Protein AF-A0AA38SAI4-F1 (afdb_monomer_lite)

Structure (mmCIF, N/CA/C/O backbone):
data_AF-A0AA38SAI4-F1
#
_entry.id   AF-A0AA38SAI4-F1
#
loop_
_atom_site.group_PDB
_atom_site.id
_atom_site.type_symbol
_atom_site.label_atom_id
_atom_site.label_alt_id
_atom_site.label_comp_id
_atom_site.label_asym_id
_atom_site.label_entity_id
_atom_site.label_seq_id
_atom_site.pdbx_PDB_ins_code
_atom_site.Cartn_x
_atom_site.Cartn_y
_atom_site.Cartn_z
_atom_site.occupancy
_atom_site.B_iso_or_equiv
_atom_site.auth_seq_id
_atom_site.auth_comp_id
_atom_site.auth_asym_id
_atom_site.auth_atom_id
_atom_site.pdbx_PDB_model_num
ATOM 1 N N . MET A 1 1 ? 12.534 24.345 -25.840 1.00 40.00 1 MET A N 1
ATOM 2 C CA . MET A 1 1 ? 12.404 23.080 -25.086 1.00 40.00 1 MET A CA 1
ATOM 3 C C . MET A 1 1 ? 11.170 23.212 -24.211 1.00 40.00 1 MET A C 1
ATOM 5 O O . MET A 1 1 ? 11.096 24.173 -23.459 1.00 40.00 1 MET A O 1
ATOM 9 N N . ALA A 1 2 ? 10.160 22.366 -24.412 1.00 37.41 2 ALA A N 1
ATOM 10 C CA . ALA A 1 2 ? 8.901 22.441 -23.677 1.00 37.41 2 ALA A CA 1
ATOM 11 C C . ALA A 1 2 ? 9.053 21.741 -22.320 1.00 37.41 2 ALA A C 1
ATOM 13 O O . ALA A 1 2 ? 9.334 20.545 -22.273 1.00 37.41 2 ALA A O 1
ATOM 14 N N . SER A 1 3 ? 8.876 22.486 -21.231 1.00 42.47 3 SER A N 1
ATOM 15 C CA . SER A 1 3 ? 8.808 21.939 -19.877 1.00 42.47 3 SER A CA 1
ATOM 16 C C . SER A 1 3 ? 7.411 21.368 -19.643 1.00 42.47 3 SER A C 1
ATOM 18 O O . SER A 1 3 ? 6.431 22.107 -19.571 1.00 42.47 3 SER A O 1
ATOM 20 N N . THR A 1 4 ? 7.303 20.048 -19.539 1.00 41.62 4 THR A N 1
ATOM 21 C CA . THR A 1 4 ? 6.064 19.367 -19.156 1.00 41.62 4 THR A CA 1
ATOM 22 C C . THR A 1 4 ? 5.826 19.525 -17.655 1.00 41.62 4 THR A C 1
ATOM 24 O O . THR A 1 4 ? 6.469 18.862 -16.843 1.00 41.62 4 THR A O 1
ATOM 27 N N . VAL A 1 5 ? 4.884 20.392 -17.284 1.00 51.69 5 VAL A N 1
ATOM 28 C CA . VAL A 1 5 ? 4.324 20.477 -15.930 1.00 51.69 5 VAL A CA 1
ATOM 29 C C . VAL A 1 5 ? 3.287 19.366 -15.777 1.00 51.69 5 VAL A C 1
ATOM 31 O O . VAL A 1 5 ? 2.192 19.456 -16.322 1.00 51.69 5 VAL A O 1
ATOM 34 N N . THR A 1 6 ? 3.629 18.314 -15.035 1.00 49.81 6 THR A N 1
ATOM 35 C CA . THR A 1 6 ? 2.668 17.272 -14.636 1.00 49.81 6 THR A CA 1
ATOM 36 C C . THR A 1 6 ? 2.922 16.875 -13.183 1.00 49.81 6 THR A C 1
ATOM 38 O O . THR A 1 6 ? 3.440 15.799 -12.920 1.00 49.81 6 THR A O 1
ATOM 41 N N . SER A 1 7 ? 2.640 17.749 -12.211 1.00 48.94 7 SER A N 1
ATOM 42 C CA . SER A 1 7 ? 2.731 17.349 -10.796 1.00 48.94 7 SER A CA 1
ATOM 43 C C . SER A 1 7 ? 1.936 18.262 -9.861 1.00 48.94 7 SER A C 1
ATOM 45 O O . SER A 1 7 ? 2.492 19.095 -9.157 1.00 48.94 7 SER A O 1
ATOM 47 N N . THR A 1 8 ? 0.610 18.119 -9.867 1.00 50.50 8 THR A N 1
ATOM 48 C CA . THR A 1 8 ? -0.273 18.716 -8.841 1.00 50.50 8 THR A CA 1
ATOM 49 C C . THR A 1 8 ? -1.466 17.822 -8.476 1.00 50.50 8 THR A C 1
ATOM 51 O O . THR A 1 8 ? -1.971 17.906 -7.362 1.00 50.50 8 THR A O 1
ATOM 54 N N . ASN A 1 9 ? -1.875 16.889 -9.346 1.00 53.91 9 ASN A N 1
ATOM 55 C CA . ASN A 1 9 ? -3.093 16.092 -9.130 1.00 53.91 9 ASN A CA 1
ATOM 56 C C . ASN A 1 9 ? -2.906 14.825 -8.266 1.00 53.91 9 ASN A C 1
ATOM 58 O O . ASN A 1 9 ? -3.867 14.384 -7.646 1.00 53.91 9 ASN A O 1
ATOM 62 N N . ASN A 1 10 ? -1.701 14.243 -8.168 1.00 55.59 10 ASN A N 1
ATOM 63 C CA . ASN A 1 10 ? -1.485 13.045 -7.328 1.00 55.59 10 ASN A CA 1
ATOM 64 C C . ASN A 1 10 ? -1.468 13.367 -5.822 1.00 55.59 10 ASN A C 1
ATOM 66 O O . ASN A 1 10 ? -1.997 12.598 -5.021 1.00 55.59 10 ASN A O 1
ATOM 70 N N . LEU A 1 11 ? -0.941 14.536 -5.436 1.00 63.03 11 LEU A N 1
ATOM 71 C CA . LEU A 1 11 ? -0.949 15.001 -4.040 1.00 63.03 11 LEU A CA 1
ATOM 72 C C . LEU A 1 11 ? -2.380 15.183 -3.509 1.00 63.03 11 LEU A C 1
ATOM 74 O O . LEU A 1 11 ? -2.662 14.874 -2.353 1.00 63.03 11 LEU A O 1
ATOM 78 N N . SER A 1 12 ? -3.304 15.610 -4.378 1.00 75.69 12 SER A N 1
ATOM 79 C CA . SER A 1 12 ? -4.715 15.791 -4.028 1.00 75.69 12 SER A CA 1
ATOM 80 C C . SER A 1 12 ? -5.358 14.503 -3.504 1.00 75.69 12 SER A C 1
ATOM 82 O O . SER A 1 12 ? -6.100 14.561 -2.524 1.00 75.69 12 SER A O 1
ATOM 84 N N . LEU A 1 13 ? -5.052 13.346 -4.101 1.00 86.81 13 LEU A N 1
ATOM 85 C CA . LEU A 1 13 ? -5.687 12.077 -3.737 1.00 86.81 13 LEU A CA 1
ATOM 86 C C . LEU A 1 13 ? -5.004 11.387 -2.554 1.00 86.81 13 LEU A C 1
ATOM 88 O O . LEU A 1 13 ? -5.704 10.877 -1.679 1.00 86.81 13 LEU A O 1
ATOM 92 N N . ARG A 1 14 ? -3.666 11.435 -2.467 1.00 91.94 14 ARG A N 1
ATOM 93 C CA . ARG A 1 14 ? -2.922 10.889 -1.315 1.00 91.94 14 ARG A CA 1
ATOM 94 C C . ARG A 1 14 ? -3.333 11.546 0.010 1.00 91.94 14 ARG A C 1
ATOM 96 O O . ARG A 1 14 ? -3.413 10.852 1.019 1.00 91.94 14 ARG A O 1
ATOM 103 N N . SER A 1 15 ? -3.723 12.826 -0.012 1.00 91.62 15 SER A N 1
ATOM 104 C CA . SER A 1 15 ? -4.207 13.557 1.174 1.00 91.62 15 SER A CA 1
ATOM 105 C C . SER A 1 15 ? -5.408 12.906 1.882 1.00 91.62 15 SER A C 1
ATOM 107 O O . SER A 1 15 ? -5.624 13.134 3.071 1.00 91.62 15 SER A O 1
ATOM 109 N N . ILE A 1 16 ? -6.195 12.071 1.189 1.00 92.69 16 ILE A N 1
ATOM 110 C CA . ILE A 1 16 ? -7.319 11.341 1.797 1.00 92.69 16 ILE A CA 1
ATOM 111 C C . ILE A 1 16 ? -6.817 10.393 2.896 1.00 92.69 16 ILE A C 1
ATOM 113 O O . ILE A 1 16 ? -7.481 10.245 3.918 1.00 92.69 16 ILE A O 1
ATOM 117 N N . LEU A 1 17 ? -5.637 9.796 2.708 1.00 92.81 17 LEU A N 1
ATOM 118 C CA . LEU A 1 17 ? -5.025 8.880 3.671 1.00 92.81 17 LEU A CA 1
ATOM 119 C C . LEU A 1 17 ? -4.341 9.601 4.842 1.00 92.81 17 LEU A C 1
ATOM 121 O O . LEU A 1 17 ? -4.116 9.001 5.887 1.00 92.81 17 LEU A O 1
ATOM 125 N N . GLU A 1 18 ? -4.008 10.882 4.686 1.00 87.44 18 GLU A N 1
ATOM 126 C CA . GLU A 1 18 ? -3.414 11.691 5.758 1.00 87.44 18 GLU A CA 1
ATOM 127 C C . GLU A 1 18 ? -4.460 12.169 6.768 1.00 87.44 18 GLU A C 1
ATOM 129 O O . GLU A 1 18 ? -4.146 12.342 7.944 1.00 87.44 18 GLU A O 1
ATOM 134 N N . LYS A 1 19 ? -5.705 12.369 6.313 1.00 88.44 19 LYS A N 1
ATOM 135 C CA . LYS A 1 19 ? -6.815 12.840 7.155 1.00 88.44 19 LYS A CA 1
ATOM 136 C C . LYS A 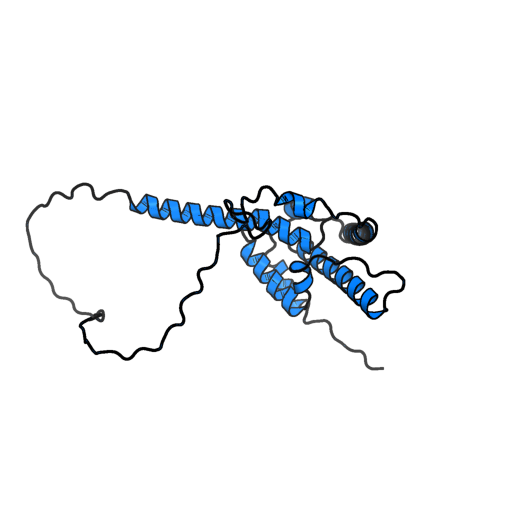1 19 ? -7.210 11.842 8.234 1.00 88.44 19 LYS A C 1
ATOM 138 O O . LYS A 1 19 ? -7.615 12.264 9.311 1.00 88.44 19 LYS A O 1
ATOM 143 N N . ASP A 1 20 ? -7.121 10.551 7.933 1.00 87.06 20 ASP A N 1
ATOM 144 C CA . ASP A 1 20 ? -7.467 9.487 8.868 1.00 87.06 20 ASP A CA 1
ATOM 145 C C . ASP A 1 20 ? -6.459 8.340 8.754 1.00 87.06 20 ASP A C 1
ATOM 147 O O . ASP A 1 20 ? -6.562 7.465 7.889 1.00 87.06 20 ASP A O 1
ATOM 151 N N . LYS A 1 21 ? -5.430 8.395 9.607 1.00 93.12 21 LYS A N 1
ATOM 152 C CA . LYS A 1 21 ? -4.373 7.382 9.642 1.00 93.12 21 LYS A CA 1
ATOM 153 C C . LYS A 1 21 ? -4.913 6.062 10.179 1.00 93.12 21 LYS A C 1
ATOM 155 O O . LYS A 1 21 ? -5.756 6.037 11.075 1.00 93.12 21 LYS A O 1
ATOM 160 N N . LEU A 1 22 ? -4.371 4.953 9.689 1.00 94.75 22 LEU 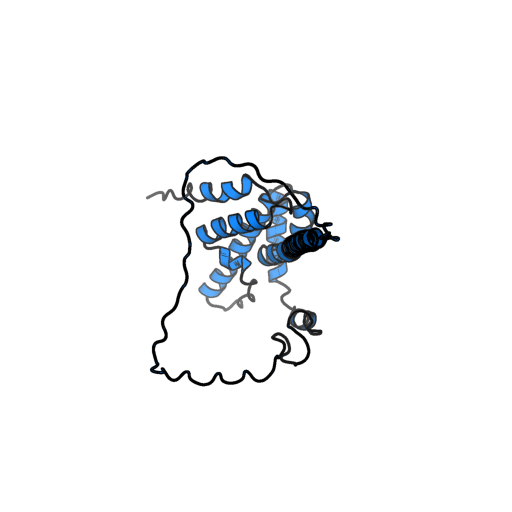A N 1
ATOM 161 C CA . LEU A 1 22 ? -4.696 3.627 10.197 1.00 94.75 22 LEU A CA 1
ATOM 162 C C . LEU A 1 22 ? -4.297 3.502 11.675 1.00 94.75 22 LEU A C 1
ATOM 164 O O . LEU A 1 22 ? -3.115 3.546 12.005 1.00 94.75 22 LEU A O 1
ATOM 168 N N . THR A 1 23 ? -5.285 3.303 12.543 1.00 90.38 23 THR A N 1
ATOM 169 C CA . THR A 1 23 ? -5.109 3.017 13.982 1.00 90.38 23 THR A CA 1
ATOM 170 C C . THR A 1 23 ? -5.528 1.592 14.346 1.00 90.38 23 THR A C 1
ATOM 172 O O . THR A 1 23 ? -5.222 1.107 15.431 1.00 90.38 23 THR A O 1
ATOM 175 N N . GLY A 1 24 ? -6.218 0.916 13.425 1.00 85.94 24 GLY A N 1
ATOM 176 C CA . GLY A 1 24 ? -6.684 -0.462 13.545 1.00 85.94 24 GLY A CA 1
ATOM 177 C C . GLY A 1 24 ? -8.200 -0.577 13.424 1.00 85.94 24 GLY A C 1
ATOM 178 O O . GLY A 1 24 ? -8.696 -1.283 12.548 1.00 85.94 24 GLY A O 1
ATOM 179 N N . SER A 1 25 ? -8.955 0.179 14.226 1.00 85.69 25 SER A N 1
ATOM 180 C CA . SER A 1 25 ? -10.430 0.156 14.202 1.00 85.69 25 SER A CA 1
ATOM 181 C C . SER A 1 25 ? -11.019 0.693 12.891 1.00 85.69 25 SER A C 1
ATOM 183 O O . SER A 1 25 ? -12.066 0.228 12.443 1.00 85.69 25 SER A O 1
ATOM 185 N N . ASN A 1 26 ? -10.315 1.617 12.233 1.00 92.06 26 ASN A N 1
ATOM 186 C CA . ASN A 1 26 ? -10.688 2.210 10.947 1.00 92.06 26 ASN A CA 1
ATOM 187 C C . ASN A 1 26 ? -10.126 1.456 9.725 1.00 92.06 26 ASN A C 1
ATOM 189 O O . ASN A 1 26 ? -10.155 1.980 8.612 1.00 92.06 26 ASN A O 1
ATOM 193 N N . PHE A 1 27 ? -9.630 0.221 9.894 1.00 92.75 27 PHE A N 1
ATOM 194 C CA . PHE A 1 27 ? -8.937 -0.512 8.828 1.00 92.75 27 PHE A CA 1
ATOM 195 C C . PHE A 1 27 ? -9.727 -0.617 7.517 1.00 92.75 27 PHE A C 1
ATOM 197 O O . PHE A 1 27 ? -9.152 -0.446 6.448 1.00 92.75 27 PHE A O 1
ATOM 204 N N . LEU A 1 28 ? -11.036 -0.880 7.568 1.00 91.56 28 LEU A N 1
ATOM 205 C CA . LEU A 1 28 ? -11.843 -1.057 6.353 1.00 91.56 28 LEU A CA 1
ATOM 206 C C . LEU A 1 28 ? -11.999 0.240 5.550 1.00 91.56 28 LEU A C 1
ATOM 208 O O . LEU A 1 28 ? -12.011 0.203 4.318 1.00 91.56 28 LEU A O 1
ATOM 212 N N . ASP A 1 29 ? -12.111 1.372 6.240 1.00 92.44 29 ASP A N 1
ATOM 213 C CA . ASP A 1 29 ? -12.219 2.682 5.604 1.00 92.44 29 ASP A CA 1
ATOM 214 C C . ASP A 1 29 ? -10.863 3.120 5.050 1.00 92.44 29 ASP A C 1
ATOM 216 O O . ASP A 1 29 ? -10.768 3.543 3.895 1.00 92.44 29 ASP A O 1
ATOM 220 N N . TRP A 1 30 ? -9.794 2.910 5.820 1.00 95.75 30 TRP A N 1
ATOM 221 C CA . TRP A 1 30 ? -8.428 3.142 5.364 1.00 95.75 30 TRP A CA 1
ATOM 222 C C . TRP A 1 30 ? -8.071 2.274 4.145 1.00 95.75 30 TRP A C 1
ATOM 224 O O . TRP A 1 30 ? -7.590 2.795 3.140 1.00 95.75 30 TRP A O 1
ATOM 234 N N . GLU A 1 31 ? -8.387 0.973 4.167 1.00 95.06 31 GLU A N 1
ATOM 235 C CA . GLU A 1 31 ? -8.155 0.049 3.046 1.00 95.06 31 GLU A CA 1
ATOM 236 C C . GLU A 1 31 ? -8.929 0.492 1.796 1.00 95.06 31 GLU A C 1
ATOM 238 O O . GLU A 1 31 ? -8.416 0.429 0.674 1.00 95.06 31 GLU A O 1
ATOM 243 N N . ARG A 1 32 ? -10.158 0.994 1.969 1.00 94.88 32 ARG A N 1
ATOM 244 C CA . ARG A 1 32 ? -10.952 1.551 0.871 1.00 94.88 32 ARG A CA 1
ATOM 245 C C . ARG A 1 32 ? -10.324 2.811 0.284 1.00 94.88 32 ARG A C 1
ATOM 247 O O . ARG A 1 32 ? -10.266 2.936 -0.940 1.00 94.88 32 ARG A O 1
ATOM 254 N N . ASN A 1 33 ? -9.851 3.724 1.123 1.00 95.88 33 ASN A N 1
ATOM 255 C CA . ASN A 1 33 ? -9.166 4.933 0.671 1.00 95.88 33 ASN A CA 1
ATOM 256 C C . ASN A 1 33 ? -7.865 4.584 -0.060 1.00 95.88 33 ASN A C 1
ATOM 258 O O . ASN A 1 33 ? -7.603 5.122 -1.138 1.00 95.88 33 ASN A O 1
ATOM 262 N N . LEU A 1 34 ? -7.108 3.610 0.455 1.00 96.19 34 LEU A N 1
ATOM 263 C CA . LEU A 1 34 ? -5.885 3.116 -0.170 1.00 96.19 34 LEU A CA 1
ATOM 264 C C . LEU A 1 34 ? -6.184 2.539 -1.556 1.00 96.19 34 LEU A C 1
ATOM 266 O O . LEU A 1 34 ? -5.532 2.902 -2.532 1.00 96.19 34 LEU A O 1
ATOM 270 N N . MET A 1 35 ? -7.229 1.715 -1.680 1.00 95.69 35 MET A N 1
ATOM 271 C CA . MET A 1 35 ? -7.698 1.203 -2.971 1.00 95.69 35 MET A CA 1
ATOM 272 C C . MET A 1 35 ? -7.976 2.316 -3.985 1.00 95.69 35 MET A C 1
ATOM 274 O O . MET A 1 35 ? -7.611 2.183 -5.152 1.00 95.69 35 MET A O 1
ATOM 278 N N . ILE A 1 36 ? -8.630 3.400 -3.566 1.00 94.94 36 ILE A N 1
ATOM 279 C CA . ILE A 1 36 ? -8.970 4.519 -4.453 1.00 94.94 36 ILE A CA 1
ATOM 280 C C . ILE A 1 36 ? -7.694 5.208 -4.957 1.00 94.94 36 ILE A C 1
ATOM 282 O O . ILE A 1 36 ? -7.543 5.396 -6.167 1.00 94.94 36 ILE A O 1
ATOM 286 N N . VAL A 1 37 ? -6.761 5.519 -4.052 1.00 95.56 37 VAL A N 1
ATOM 287 C CA . VAL A 1 37 ? -5.472 6.147 -4.386 1.00 95.56 37 VAL A CA 1
ATOM 288 C C . VAL A 1 37 ? -4.663 5.260 -5.337 1.00 95.56 37 VAL A C 1
ATOM 290 O O . VAL A 1 37 ? -4.256 5.701 -6.411 1.00 95.56 37 VAL A O 1
ATOM 293 N N . LEU A 1 38 ? -4.506 3.976 -5.016 1.00 96.12 38 LEU A N 1
ATOM 294 C CA . LEU A 1 38 ? -3.691 3.058 -5.816 1.00 96.12 38 LEU A CA 1
ATOM 295 C C . LEU A 1 38 ? -4.308 2.724 -7.177 1.00 96.12 38 LEU A C 1
ATOM 297 O O . LEU A 1 38 ? -3.580 2.471 -8.141 1.00 96.12 38 LEU A O 1
ATOM 301 N N . ARG A 1 39 ? -5.641 2.731 -7.294 1.00 94.69 39 ARG A N 1
ATOM 302 C CA . ARG A 1 39 ? -6.319 2.589 -8.592 1.00 94.69 39 ARG A CA 1
ATOM 303 C C . ARG A 1 39 ? -6.102 3.814 -9.470 1.00 94.69 39 ARG A C 1
ATOM 305 O O . ARG A 1 39 ? -5.847 3.644 -10.660 1.00 94.69 39 ARG A O 1
ATOM 312 N N . HIS A 1 40 ? -6.153 5.015 -8.895 1.00 94.81 40 HIS A N 1
ATOM 313 C CA . HIS A 1 40 ? -5.828 6.243 -9.617 1.00 94.81 40 HIS A CA 1
ATOM 314 C C . HIS A 1 40 ? -4.381 6.215 -10.141 1.00 94.81 40 HIS A C 1
ATOM 316 O O . HIS A 1 40 ? -4.131 6.528 -11.304 1.00 94.81 40 HIS A O 1
ATOM 322 N N . GLU A 1 41 ? -3.438 5.760 -9.316 1.00 94.62 41 GLU A N 1
ATOM 323 C CA . GLU A 1 41 ? -2.011 5.695 -9.658 1.00 94.62 41 GLU A CA 1
ATOM 324 C C . GLU A 1 41 ? -1.619 4.479 -10.514 1.00 94.62 41 GLU A C 1
ATOM 326 O O . GLU A 1 41 ? -0.477 4.378 -10.956 1.00 94.62 41 GLU A O 1
ATOM 331 N N . ARG A 1 42 ? -2.561 3.566 -10.794 1.00 95.50 42 ARG A N 1
ATOM 332 C CA . ARG A 1 42 ? -2.328 2.290 -11.500 1.00 95.50 42 ARG A CA 1
ATOM 333 C C . ARG A 1 42 ? -1.310 1.377 -10.803 1.00 95.50 42 ARG A C 1
ATOM 335 O O . ARG A 1 42 ? -0.637 0.594 -11.467 1.00 95.50 42 ARG A O 1
ATOM 342 N N . LYS A 1 43 ? -1.240 1.448 -9.472 1.00 96.12 43 LYS A N 1
ATOM 343 C CA . LYS A 1 43 ? -0.346 0.642 -8.622 1.00 96.12 43 LYS A CA 1
ATOM 344 C C . LYS A 1 43 ? -1.069 -0.425 -7.810 1.00 96.12 43 LYS A C 1
ATOM 346 O O . LYS A 1 43 ? -0.429 -1.196 -7.118 1.00 96.12 43 LYS A O 1
ATOM 351 N N . TRP A 1 44 ? -2.397 -0.514 -7.911 1.00 95.56 44 TRP A N 1
ATOM 352 C CA . TRP A 1 44 ? -3.191 -1.496 -7.159 1.00 95.56 44 TRP A CA 1
ATOM 353 C C . TRP A 1 44 ? -2.711 -2.950 -7.327 1.00 95.56 44 TRP A C 1
ATOM 355 O O . TRP A 1 44 ? -2.780 -3.727 -6.379 1.00 95.56 44 TRP A O 1
ATOM 365 N N . TYR A 1 45 ? -2.171 -3.289 -8.500 1.00 95.12 45 TYR A N 1
ATOM 366 C CA . TYR A 1 45 ? -1.677 -4.630 -8.818 1.00 95.12 45 TYR A CA 1
ATOM 367 C C . TYR A 1 45 ? -0.622 -5.149 -7.824 1.00 95.12 45 TYR A C 1
ATOM 369 O O . TYR A 1 45 ? -0.615 -6.340 -7.529 1.00 95.12 45 TYR A O 1
ATOM 377 N N . VAL A 1 46 ? 0.194 -4.266 -7.230 1.00 95.62 46 VAL A N 1
ATOM 378 C CA . VAL A 1 46 ? 1.252 -4.658 -6.278 1.00 95.62 46 VAL A CA 1
ATOM 379 C C . VAL A 1 46 ? 0.708 -5.196 -4.951 1.00 95.62 46 VAL A C 1
ATOM 381 O O . VAL A 1 46 ? 1.448 -5.770 -4.160 1.00 95.62 46 VAL A O 1
ATOM 384 N N . LEU A 1 47 ? -0.585 -4.987 -4.674 1.00 95.56 47 LEU A N 1
ATOM 385 C CA . LEU A 1 47 ? -1.270 -5.534 -3.500 1.00 95.56 47 LEU A CA 1
ATOM 386 C C . LEU A 1 47 ? -2.063 -6.811 -3.811 1.00 95.56 47 LEU A C 1
ATOM 388 O O . LEU A 1 47 ? -2.524 -7.484 -2.886 1.00 95.56 47 LEU A O 1
ATOM 392 N N . GLU A 1 48 ? -2.266 -7.128 -5.092 1.00 90.94 48 GLU A N 1
ATOM 393 C CA . GLU A 1 48 ? -2.985 -8.326 -5.540 1.00 90.94 48 GLU A CA 1
ATOM 394 C C . GLU A 1 48 ? -2.029 -9.475 -5.850 1.00 90.94 48 GLU A C 1
ATOM 396 O O . GLU A 1 48 ? -2.323 -10.622 -5.509 1.00 90.94 48 GLU A O 1
ATOM 401 N N . GLU A 1 49 ? -0.883 -9.167 -6.454 1.00 88.19 49 GLU A N 1
ATOM 402 C CA . GLU A 1 49 ? 0.082 -10.157 -6.915 1.00 88.19 49 GLU A CA 1
ATOM 403 C C . GLU A 1 49 ? 1.416 -10.001 -6.176 1.00 88.19 49 GLU A C 1
ATOM 405 O O . GLU A 1 49 ? 1.918 -8.882 -6.047 1.00 88.19 49 GLU A O 1
ATOM 410 N N . PRO A 1 50 ? 2.017 -11.104 -5.690 1.00 89.19 50 PRO A N 1
ATOM 411 C CA . PRO A 1 50 ? 3.363 -11.047 -5.144 1.00 89.19 50 PRO A CA 1
ATOM 412 C C . PRO A 1 50 ? 4.366 -10.690 -6.246 1.00 89.19 50 PRO A C 1
ATOM 414 O O . PRO A 1 50 ? 4.137 -10.950 -7.432 1.00 89.19 50 PRO A O 1
ATOM 417 N N . LEU A 1 51 ? 5.517 -10.151 -5.846 1.00 85.62 51 LEU A N 1
ATOM 418 C CA . LEU A 1 51 ? 6.635 -9.963 -6.763 1.00 85.62 51 LEU A CA 1
ATOM 419 C C . LEU A 1 51 ? 7.031 -11.319 -7.373 1.00 85.62 51 LEU A C 1
ATOM 421 O O . LEU A 1 51 ? 7.310 -12.274 -6.649 1.00 85.62 51 LEU A O 1
ATOM 425 N N . GLY A 1 52 ? 7.029 -11.397 -8.704 1.00 84.31 52 GLY A N 1
ATOM 426 C CA . GLY A 1 52 ? 7.476 -12.585 -9.430 1.00 84.31 52 GLY A CA 1
ATOM 427 C C . GLY A 1 52 ? 8.994 -12.770 -9.382 1.00 84.31 52 GLY A C 1
ATOM 428 O O . GLY A 1 52 ? 9.727 -11.870 -8.975 1.00 84.31 52 GLY A O 1
ATOM 429 N N . GLU A 1 53 ? 9.459 -13.926 -9.853 1.00 84.88 53 GLU A N 1
ATOM 430 C CA . GLU A 1 53 ? 10.887 -14.254 -9.906 1.00 84.88 53 GLU A CA 1
ATOM 431 C C . GLU A 1 53 ? 11.681 -13.232 -10.732 1.00 84.88 53 GLU A C 1
ATOM 433 O O . GLU A 1 53 ? 11.192 -12.682 -11.731 1.00 84.88 53 GLU A O 1
ATOM 438 N N . ALA A 1 54 ? 12.920 -12.986 -10.308 1.00 84.12 54 ALA A N 1
ATOM 439 C CA . ALA A 1 54 ? 13.819 -12.086 -11.004 1.00 84.12 54 ALA A CA 1
ATOM 440 C C . ALA A 1 54 ? 14.079 -12.593 -12.435 1.00 84.12 54 ALA A C 1
ATOM 442 O O . ALA A 1 54 ? 14.412 -13.765 -12.637 1.00 84.12 54 ALA A O 1
ATOM 443 N N . PRO A 1 55 ? 13.952 -11.736 -13.459 1.00 87.38 55 PRO A N 1
ATOM 444 C CA . PRO A 1 55 ? 14.311 -12.128 -14.810 1.00 87.38 55 PRO A CA 1
ATOM 445 C C . PRO A 1 55 ? 15.821 -12.414 -14.884 1.00 87.38 55 PRO A C 1
ATOM 447 O O . PRO A 1 55 ? 16.610 -11.674 -14.289 1.00 87.38 55 PRO A O 1
ATOM 450 N N . PRO A 1 56 ? 16.256 -13.436 -15.644 1.00 87.19 56 PRO A N 1
ATOM 451 C CA . PRO A 1 56 ? 17.674 -13.750 -15.774 1.00 87.19 56 PRO A CA 1
ATOM 452 C C . PRO A 1 56 ? 18.442 -12.590 -16.426 1.00 87.19 56 PRO A C 1
ATOM 454 O O . PRO A 1 56 ? 17.873 -11.773 -17.152 1.00 87.19 56 PRO A O 1
ATOM 457 N N . ALA A 1 57 ? 19.758 -12.518 -16.211 1.00 86.00 57 ALA A N 1
ATOM 458 C CA . ALA A 1 57 ? 20.583 -11.398 -16.686 1.00 86.00 57 ALA A CA 1
ATOM 459 C C . ALA A 1 57 ? 20.526 -11.187 -18.214 1.00 86.00 57 ALA A C 1
ATOM 461 O O . ALA A 1 57 ? 20.632 -10.060 -18.698 1.00 86.00 57 ALA A O 1
ATOM 462 N N . ASN A 1 58 ? 20.313 -12.266 -18.971 1.00 89.56 58 ASN A N 1
ATOM 463 C CA . ASN A 1 58 ? 20.159 -12.263 -20.426 1.00 89.56 58 ASN A CA 1
ATOM 464 C C . ASN A 1 58 ? 18.713 -12.017 -20.902 1.00 89.56 58 ASN A C 1
ATOM 466 O O . ASN A 1 58 ? 18.455 -12.051 -22.106 1.00 89.56 58 ASN A O 1
ATOM 470 N N . ALA A 1 59 ? 17.763 -11.792 -19.990 1.00 90.06 59 ALA A N 1
ATOM 471 C CA . ALA A 1 59 ? 16.374 -11.543 -20.337 1.00 90.06 59 ALA A CA 1
ATOM 472 C C . ALA A 1 59 ? 16.214 -10.260 -21.169 1.00 90.06 59 ALA A C 1
ATOM 474 O O . ALA A 1 59 ? 16.983 -9.299 -21.009 1.00 90.06 59 ALA A O 1
ATOM 475 N N . PRO A 1 60 ? 15.154 -10.187 -21.998 1.00 93.50 60 PRO A N 1
ATOM 476 C CA . PRO A 1 60 ? 14.821 -8.973 -22.724 1.00 93.50 60 PRO A CA 1
ATOM 477 C C . PRO A 1 60 ? 14.743 -7.766 -21.789 1.00 93.50 60 PRO A C 1
ATOM 479 O O . PRO A 1 60 ? 14.177 -7.840 -20.696 1.00 93.50 60 PRO A O 1
ATOM 482 N N . THR A 1 61 ? 15.249 -6.620 -22.243 1.00 93.25 61 THR A N 1
ATOM 483 C CA . THR A 1 61 ? 15.225 -5.367 -21.472 1.00 93.25 61 THR A CA 1
ATOM 484 C C . THR A 1 61 ? 13.817 -5.005 -20.994 1.00 93.25 61 THR A C 1
ATOM 486 O O . THR A 1 61 ? 13.660 -4.520 -19.881 1.00 93.25 61 THR A O 1
ATOM 489 N N . ALA A 1 62 ? 12.779 -5.313 -21.779 1.00 93.12 62 ALA A N 1
ATOM 490 C CA . ALA A 1 62 ? 11.389 -5.110 -21.376 1.00 93.12 62 ALA A CA 1
ATOM 491 C C . ALA A 1 62 ? 11.004 -5.901 -20.110 1.00 93.12 62 ALA A C 1
ATOM 493 O O . ALA A 1 62 ? 10.350 -5.347 -19.232 1.00 93.12 62 ALA A O 1
ATOM 494 N N . ALA A 1 63 ? 11.447 -7.157 -19.984 1.00 89.88 63 ALA A N 1
ATOM 495 C CA . ALA A 1 63 ? 11.171 -7.990 -18.812 1.00 89.88 63 ALA A CA 1
ATOM 496 C C . ALA A 1 63 ? 11.906 -7.468 -17.568 1.00 89.88 63 ALA A C 1
ATOM 498 O O . ALA A 1 63 ? 11.303 -7.327 -16.506 1.00 89.88 63 ALA A O 1
ATOM 499 N N . ARG A 1 64 ? 13.184 -7.092 -17.717 1.00 89.38 64 ARG A N 1
ATOM 500 C CA . ARG A 1 64 ? 13.974 -6.481 -16.632 1.00 89.38 64 ARG A CA 1
ATOM 501 C C . ARG A 1 64 ? 13.375 -5.153 -16.167 1.00 89.38 64 ARG A C 1
ATOM 503 O O . ARG A 1 64 ? 13.232 -4.930 -14.969 1.00 89.38 64 ARG A O 1
ATOM 510 N N . ASN A 1 65 ? 12.952 -4.306 -17.105 1.00 92.00 65 ASN A N 1
ATOM 511 C CA . ASN A 1 65 ? 12.305 -3.032 -16.797 1.00 92.00 65 ASN A CA 1
ATOM 512 C C . ASN A 1 65 ? 10.945 -3.222 -16.115 1.00 92.00 65 ASN A C 1
ATOM 514 O O . ASN A 1 65 ? 10.625 -2.474 -15.198 1.00 92.00 65 ASN A O 1
ATOM 518 N N . ALA A 1 66 ? 10.150 -4.211 -16.538 1.00 91.06 66 ALA A N 1
ATOM 519 C CA . ALA A 1 66 ? 8.875 -4.522 -15.898 1.00 91.06 66 ALA A CA 1
ATOM 520 C C . ALA A 1 66 ? 9.068 -5.002 -14.451 1.00 91.06 66 ALA A C 1
ATOM 522 O O . ALA A 1 66 ? 8.364 -4.534 -13.560 1.00 91.06 66 ALA A O 1
ATOM 523 N N . HIS A 1 67 ? 10.056 -5.869 -14.208 1.00 89.75 67 HIS A N 1
ATOM 524 C CA . HIS A 1 67 ? 10.390 -6.338 -12.863 1.00 89.75 67 HIS A CA 1
ATOM 525 C C . HIS A 1 67 ? 10.875 -5.193 -11.963 1.00 89.75 67 HIS A C 1
ATOM 527 O O . HIS A 1 67 ? 10.346 -5.002 -10.871 1.00 89.75 67 HIS A O 1
ATOM 533 N N . LYS A 1 68 ? 11.807 -4.363 -12.452 1.00 91.88 68 LYS A N 1
ATOM 534 C CA . LYS A 1 68 ? 12.270 -3.175 -11.722 1.00 91.88 68 LYS A CA 1
ATOM 535 C C . LYS A 1 68 ? 11.125 -2.212 -11.407 1.00 91.88 68 LYS A C 1
ATOM 537 O O . LYS A 1 68 ? 11.013 -1.743 -10.285 1.00 91.88 68 LYS A O 1
ATOM 542 N N . LYS A 1 69 ? 10.238 -1.961 -12.370 1.00 94.38 69 LYS A N 1
ATOM 543 C CA . LYS A 1 69 ? 9.065 -1.113 -12.150 1.00 94.38 69 LYS A CA 1
ATOM 544 C C . LYS A 1 69 ? 8.160 -1.666 -11.043 1.00 94.38 69 LYS A C 1
ATOM 546 O O . LYS A 1 69 ? 7.658 -0.889 -10.241 1.00 94.38 69 LYS A O 1
ATOM 551 N N . HIS A 1 70 ? 7.955 -2.982 -10.994 1.00 93.56 70 HIS A N 1
ATOM 552 C CA . HIS A 1 70 ? 7.173 -3.605 -9.927 1.00 93.56 70 HIS A CA 1
ATOM 553 C C . HIS A 1 70 ? 7.848 -3.400 -8.559 1.00 93.56 70 HIS A C 1
ATOM 555 O O . HIS A 1 70 ? 7.167 -3.047 -7.601 1.00 93.56 70 HIS A O 1
ATOM 561 N N . LEU A 1 71 ? 9.177 -3.530 -8.470 1.00 91.75 71 LEU A N 1
ATOM 562 C CA . LEU A 1 71 ? 9.932 -3.206 -7.251 1.00 91.75 71 LEU A CA 1
ATOM 563 C C . LEU A 1 71 ? 9.757 -1.741 -6.827 1.00 91.75 71 LEU A C 1
ATOM 565 O O . LEU A 1 71 ? 9.443 -1.475 -5.668 1.00 91.75 71 LEU A O 1
ATOM 569 N N . ASP A 1 72 ? 9.904 -0.807 -7.767 1.00 92.81 72 ASP A N 1
ATOM 570 C CA . ASP A 1 72 ? 9.750 0.628 -7.506 1.00 92.81 72 ASP A CA 1
ATOM 571 C C . ASP A 1 72 ? 8.319 0.961 -7.032 1.00 92.81 72 ASP A C 1
ATOM 573 O O . ASP A 1 72 ? 8.126 1.735 -6.092 1.00 92.81 72 ASP A O 1
ATOM 577 N N . ASP A 1 73 ? 7.299 0.349 -7.646 1.00 95.50 73 ASP A N 1
ATOM 578 C CA . ASP A 1 73 ? 5.901 0.525 -7.247 1.00 95.50 73 ASP A CA 1
ATOM 579 C C . ASP A 1 73 ? 5.604 -0.125 -5.884 1.00 95.50 73 ASP A C 1
ATOM 581 O O . ASP A 1 73 ? 4.911 0.483 -5.070 1.00 95.50 73 ASP A O 1
ATOM 585 N N . LEU A 1 74 ? 6.152 -1.311 -5.588 1.00 93.94 74 LEU A N 1
ATOM 586 C CA . LEU A 1 74 ? 6.048 -1.945 -4.266 1.00 93.94 74 LEU A CA 1
ATOM 587 C C . LEU A 1 74 ? 6.644 -1.060 -3.173 1.00 93.94 74 LEU A C 1
ATOM 589 O O . LEU A 1 74 ? 6.049 -0.940 -2.101 1.00 93.94 74 LEU A O 1
ATOM 593 N N . LEU A 1 75 ? 7.798 -0.446 -3.442 1.00 93.44 75 LEU A N 1
ATOM 594 C CA . LEU A 1 75 ? 8.465 0.448 -2.505 1.00 93.44 75 LEU A CA 1
ATOM 595 C C . LEU A 1 75 ? 7.639 1.714 -2.264 1.00 93.44 75 LEU A C 1
ATOM 597 O O . LEU A 1 75 ? 7.357 2.037 -1.115 1.00 93.44 75 LEU A O 1
ATOM 601 N N . ASP A 1 76 ? 7.193 2.402 -3.320 1.00 93.75 76 ASP A N 1
ATOM 602 C CA . ASP A 1 76 ? 6.365 3.611 -3.181 1.00 93.75 76 ASP A CA 1
ATOM 603 C C . ASP A 1 76 ? 5.067 3.328 -2.407 1.00 93.75 76 ASP A C 1
ATOM 605 O O . ASP A 1 76 ? 4.692 4.093 -1.516 1.00 93.75 76 ASP A O 1
ATOM 609 N N . VAL A 1 77 ? 4.411 2.193 -2.673 1.00 95.81 77 VAL A N 1
ATOM 610 C CA . VAL A 1 77 ? 3.209 1.804 -1.925 1.00 95.81 77 VAL A CA 1
ATOM 611 C C . VAL A 1 77 ? 3.535 1.442 -0.475 1.00 95.81 77 VAL A C 1
ATOM 613 O O . VAL A 1 77 ? 2.786 1.842 0.416 1.00 95.81 77 VAL A O 1
ATOM 616 N N . ALA A 1 78 ? 4.647 0.755 -0.201 1.00 94.88 78 ALA A N 1
ATOM 617 C CA . ALA A 1 78 ? 5.066 0.455 1.169 1.00 94.88 78 ALA A CA 1
ATOM 618 C C . ALA A 1 78 ? 5.315 1.747 1.966 1.00 94.88 78 ALA A C 1
ATOM 620 O O . ALA A 1 78 ? 4.803 1.895 3.076 1.00 94.88 78 ALA A O 1
ATOM 621 N N . CYS A 1 79 ? 6.009 2.722 1.370 1.00 93.56 79 CYS A N 1
ATOM 622 C CA . CYS A 1 79 ? 6.224 4.046 1.953 1.00 93.56 79 CYS A CA 1
ATOM 623 C C . CYS A 1 79 ? 4.903 4.760 2.256 1.00 93.56 79 CYS A C 1
ATOM 625 O O . CYS A 1 79 ? 4.716 5.287 3.353 1.00 93.56 79 CYS A O 1
ATOM 627 N N . LEU A 1 80 ? 3.971 4.758 1.298 1.00 94.81 80 LEU A N 1
ATOM 628 C CA . LEU A 1 80 ? 2.652 5.366 1.463 1.00 94.81 80 LEU A CA 1
ATOM 629 C C . LEU A 1 80 ? 1.866 4.711 2.606 1.00 94.81 80 LEU A C 1
ATOM 631 O O . LEU A 1 80 ? 1.269 5.408 3.428 1.00 94.81 80 LEU A O 1
ATOM 635 N N . MET A 1 81 ? 1.868 3.379 2.677 1.00 95.88 81 MET A N 1
ATOM 636 C CA . MET A 1 81 ? 1.183 2.645 3.739 1.00 95.88 81 MET A CA 1
ATOM 637 C C . MET A 1 81 ? 1.782 2.982 5.107 1.00 95.88 81 MET A C 1
ATOM 639 O O . MET A 1 81 ? 1.033 3.315 6.023 1.00 95.88 81 MET A O 1
ATOM 643 N N . LEU A 1 82 ? 3.113 2.979 5.238 1.00 94.19 82 LEU A N 1
ATOM 644 C CA . LEU A 1 82 ? 3.801 3.335 6.484 1.00 94.19 82 LEU A CA 1
ATOM 645 C C . LEU A 1 82 ? 3.500 4.779 6.904 1.00 94.19 82 LEU A C 1
ATOM 647 O O . LEU A 1 82 ? 3.149 5.025 8.056 1.00 94.19 82 LEU A O 1
ATOM 651 N N . ALA A 1 83 ? 3.542 5.735 5.976 1.00 92.56 83 ALA A N 1
ATOM 652 C CA . ALA A 1 83 ? 3.260 7.143 6.268 1.00 92.56 83 ALA A CA 1
ATOM 653 C C . ALA A 1 83 ? 1.822 7.386 6.775 1.00 92.56 83 ALA A C 1
ATOM 655 O O . ALA A 1 83 ? 1.567 8.332 7.535 1.00 92.56 83 ALA A O 1
ATOM 656 N N . THR A 1 84 ? 0.887 6.524 6.371 1.00 94.94 84 THR A N 1
ATOM 657 C CA . THR A 1 84 ? -0.557 6.667 6.609 1.00 94.94 84 THR A CA 1
ATOM 658 C C . THR A 1 84 ? -1.089 5.728 7.693 1.00 94.94 84 THR A C 1
ATOM 660 O O . THR A 1 84 ? -2.300 5.597 7.847 1.00 94.94 84 THR A O 1
ATOM 663 N N . MET A 1 85 ? -0.206 5.116 8.486 1.00 94.12 85 MET A N 1
ATOM 664 C CA . MET A 1 85 ? -0.556 4.342 9.682 1.00 94.12 85 MET A CA 1
ATOM 665 C C . MET A 1 85 ? 0.044 4.945 10.959 1.00 94.12 85 MET A C 1
ATOM 667 O O . MET A 1 85 ? 0.902 5.830 10.898 1.00 94.12 85 MET A O 1
ATOM 671 N N . SER A 1 86 ? -0.445 4.506 12.121 1.00 91.06 86 SER A N 1
ATOM 672 C CA . SER A 1 86 ? 0.060 4.921 13.431 1.00 91.06 86 SER A CA 1
ATOM 673 C C . SER A 1 86 ? 1.471 4.369 13.706 1.00 91.06 86 SER A C 1
ATOM 675 O O . SER A 1 86 ? 1.809 3.292 13.208 1.00 91.06 86 SER A O 1
ATOM 677 N N . PRO A 1 87 ? 2.293 5.058 14.523 1.00 87.75 87 PRO A N 1
ATOM 678 C CA . PRO A 1 87 ? 3.652 4.610 14.854 1.00 87.75 87 PRO A CA 1
ATOM 679 C C . PRO A 1 87 ? 3.715 3.188 15.428 1.00 87.75 87 PRO A C 1
ATOM 681 O O . PRO A 1 87 ? 4.599 2.416 15.061 1.00 87.75 87 PRO A O 1
ATOM 684 N N . ASP A 1 88 ? 2.735 2.817 16.255 1.00 87.19 88 ASP A N 1
ATOM 685 C CA . ASP A 1 88 ? 2.654 1.489 16.875 1.00 87.19 88 ASP A CA 1
ATOM 686 C C . ASP A 1 88 ? 2.554 0.363 15.831 1.00 87.19 88 ASP A C 1
ATOM 688 O O . ASP A 1 88 ? 3.118 -0.716 16.008 1.00 87.19 88 ASP A O 1
ATOM 692 N N . LEU A 1 89 ? 1.867 0.615 14.711 1.00 88.06 89 LEU A N 1
ATOM 693 C CA . LEU A 1 89 ? 1.755 -0.344 13.609 1.00 88.06 89 LEU A CA 1
ATOM 694 C C . LEU A 1 89 ? 2.992 -0.337 12.707 1.00 88.06 89 LEU A C 1
ATOM 696 O O . LEU A 1 89 ? 3.359 -1.380 12.160 1.00 88.06 89 LEU A O 1
ATOM 700 N N . GLN A 1 90 ? 3.670 0.806 12.576 1.00 89.06 90 GLN A N 1
ATOM 701 C CA . GLN A 1 90 ? 4.880 0.915 11.759 1.00 89.06 90 GLN A CA 1
ATOM 702 C C . GLN A 1 90 ? 5.995 0.005 12.279 1.00 89.06 90 GLN A C 1
ATOM 704 O O . GLN A 1 90 ? 6.695 -0.604 11.473 1.00 89.06 90 GLN A O 1
ATOM 709 N N . THR A 1 91 ? 6.153 -0.140 13.600 1.00 83.62 91 THR A N 1
ATOM 710 C CA . THR A 1 91 ? 7.304 -0.849 14.191 1.00 83.62 91 THR A CA 1
ATOM 711 C C . THR A 1 91 ? 7.413 -2.302 13.716 1.00 83.62 91 THR A C 1
ATOM 713 O O . THR A 1 91 ? 8.515 -2.791 13.468 1.00 83.62 91 THR A O 1
ATOM 716 N N . GLY A 1 92 ? 6.276 -2.984 13.541 1.00 83.88 92 GLY A N 1
ATOM 717 C CA . GLY A 1 92 ? 6.227 -4.363 13.042 1.00 83.88 92 GLY A CA 1
ATOM 7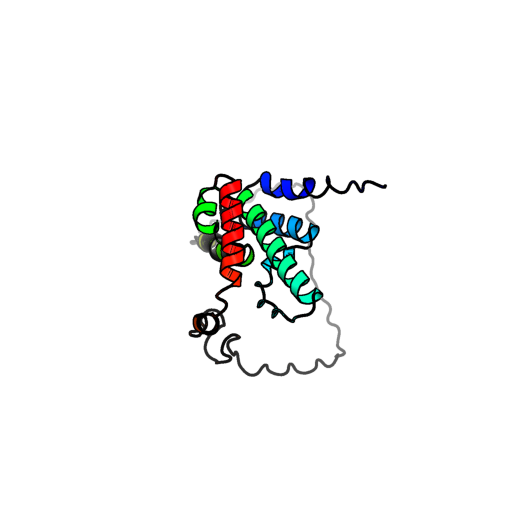18 C C . GLY A 1 92 ? 6.256 -4.487 11.516 1.00 83.88 92 GLY A C 1
ATOM 719 O O . GLY A 1 92 ? 6.581 -5.549 10.992 1.00 83.88 92 GLY A O 1
ATOM 720 N N . LEU A 1 93 ? 5.935 -3.412 10.792 1.00 87.81 93 LEU A N 1
ATOM 721 C CA . LEU A 1 93 ? 5.700 -3.444 9.346 1.00 87.81 93 LEU A CA 1
ATOM 722 C C . LEU A 1 93 ? 6.778 -2.724 8.529 1.00 87.81 93 LEU A C 1
ATOM 724 O O . LEU A 1 93 ? 6.835 -2.920 7.320 1.00 87.81 93 LEU A O 1
ATOM 728 N N . ILE A 1 94 ? 7.670 -1.957 9.160 1.00 84.69 94 ILE A N 1
ATOM 729 C CA . ILE A 1 94 ? 8.638 -1.086 8.475 1.00 84.69 94 ILE A CA 1
ATOM 730 C C . ILE A 1 94 ? 9.560 -1.809 7.487 1.00 84.69 94 ILE A C 1
ATOM 732 O O . ILE A 1 94 ? 9.928 -1.229 6.477 1.00 84.69 94 ILE A O 1
ATOM 736 N N . ASN A 1 95 ? 9.894 -3.079 7.737 1.00 82.69 95 ASN A N 1
ATOM 737 C CA . ASN A 1 95 ? 10.760 -3.888 6.866 1.00 82.69 95 ASN A CA 1
ATOM 738 C C . ASN A 1 95 ? 9.975 -4.819 5.925 1.00 82.69 95 ASN A C 1
ATOM 740 O O . ASN A 1 95 ? 10.536 -5.758 5.359 1.00 82.69 95 ASN A O 1
ATOM 744 N N . THR A 1 96 ? 8.667 -4.606 5.807 1.00 87.69 96 THR A N 1
ATOM 745 C CA . THR A 1 96 ? 7.760 -5.451 5.032 1.00 87.69 96 THR A CA 1
ATOM 746 C C . THR A 1 96 ? 7.403 -4.746 3.728 1.00 87.69 96 THR A C 1
ATOM 748 O O . THR A 1 96 ? 7.120 -3.550 3.717 1.00 87.69 96 THR A O 1
ATOM 751 N N . ASN A 1 97 ? 7.389 -5.479 2.613 1.00 92.31 97 ASN A N 1
ATOM 752 C CA . ASN A 1 97 ? 6.896 -4.935 1.347 1.00 92.31 97 ASN A CA 1
ATOM 753 C C . ASN A 1 97 ? 5.370 -4.710 1.393 1.00 92.31 97 ASN A C 1
ATOM 755 O O . ASN A 1 97 ? 4.667 -5.265 2.238 1.00 92.31 97 ASN A O 1
ATOM 759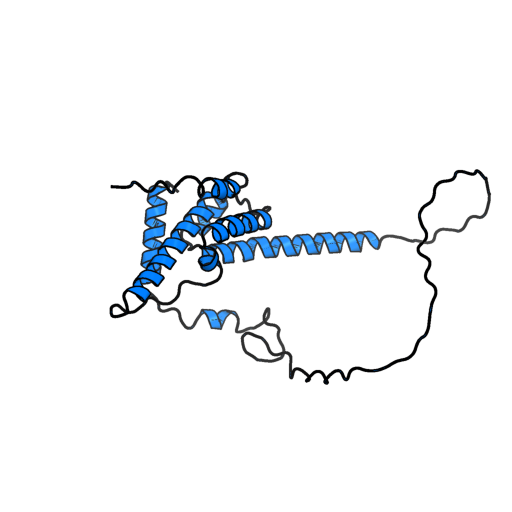 N N . ALA A 1 98 ? 4.839 -3.919 0.461 1.00 95.38 98 ALA A N 1
ATOM 760 C CA . ALA A 1 98 ? 3.423 -3.557 0.454 1.00 95.38 98 ALA A CA 1
ATOM 761 C C . ALA A 1 98 ? 2.470 -4.770 0.389 1.00 95.38 98 ALA A C 1
ATOM 763 O O . ALA A 1 98 ? 1.455 -4.794 1.089 1.00 95.38 98 ALA A O 1
ATOM 764 N N . TYR A 1 99 ? 2.814 -5.791 -0.406 1.00 95.00 99 TYR A N 1
ATOM 765 C CA . TYR A 1 99 ? 2.015 -7.009 -0.573 1.00 95.00 99 TYR A CA 1
ATOM 766 C C . TYR A 1 99 ? 1.882 -7.803 0.736 1.00 95.00 99 TYR A C 1
ATOM 768 O O . TYR A 1 99 ? 0.781 -8.170 1.153 1.00 95.00 99 TYR A O 1
ATOM 776 N N . ASP A 1 100 ? 2.993 -8.045 1.426 1.00 93.44 100 ASP A N 1
ATOM 777 C CA . ASP A 1 100 ? 2.986 -8.769 2.696 1.00 93.44 100 ASP A CA 1
ATOM 778 C C . ASP A 1 100 ? 2.356 -7.927 3.811 1.00 93.44 100 ASP A C 1
ATOM 780 O O . ASP A 1 100 ? 1.630 -8.454 4.657 1.00 93.44 100 ASP A O 1
ATOM 784 N N . MET A 1 101 ? 2.563 -6.609 3.780 1.00 94.81 101 MET A N 1
ATOM 785 C CA . MET A 1 101 ? 1.994 -5.674 4.747 1.00 94.81 101 MET A CA 1
ATOM 786 C C . MET A 1 101 ? 0.465 -5.674 4.688 1.00 94.81 101 MET A C 1
ATOM 788 O O . MET A 1 101 ? -0.184 -5.833 5.722 1.00 94.81 101 MET A O 1
ATOM 792 N N . ILE A 1 102 ? -0.136 -5.573 3.494 1.00 95.81 102 ILE A N 1
ATOM 793 C CA . ILE A 1 102 ? -1.601 -5.597 3.377 1.00 95.81 102 ILE A CA 1
ATOM 794 C C . ILE A 1 102 ? -2.178 -6.944 3.825 1.00 95.81 102 ILE A C 1
ATOM 796 O O . ILE A 1 102 ? -3.251 -6.976 4.425 1.00 95.81 102 ILE A O 1
ATOM 800 N N . ARG A 1 103 ? -1.476 -8.062 3.595 1.00 94.19 103 ARG A N 1
ATOM 801 C CA . ARG A 1 103 ? -1.919 -9.384 4.068 1.00 94.19 103 ARG A CA 1
ATOM 802 C C . ARG A 1 103 ? -1.913 -9.469 5.589 1.00 94.19 103 ARG A C 1
ATOM 804 O O . ARG A 1 103 ? -2.927 -9.863 6.158 1.00 94.19 103 ARG A O 1
ATOM 811 N N . GLN A 1 104 ? -0.830 -9.040 6.234 1.00 93.12 104 GLN A N 1
ATOM 812 C CA . GLN A 1 104 ? -0.743 -9.011 7.697 1.00 93.12 104 GLN A CA 1
ATOM 813 C C . GLN A 1 104 ? -1.828 -8.118 8.310 1.00 93.12 104 GLN A C 1
ATOM 815 O O . GLN A 1 104 ? -2.526 -8.534 9.232 1.00 93.12 104 GLN A O 1
ATOM 820 N N . LEU A 1 105 ? -2.035 -6.920 7.757 1.00 93.25 105 LEU A N 1
ATOM 821 C CA . LEU A 1 105 ? -3.079 -6.006 8.222 1.00 93.25 105 LEU A CA 1
ATOM 822 C C . LEU A 1 105 ? -4.487 -6.600 8.060 1.00 93.25 105 LEU A C 1
ATOM 824 O O . LEU A 1 105 ? -5.305 -6.495 8.973 1.00 93.25 105 LEU A O 1
ATOM 828 N N . ARG A 1 106 ? -4.771 -7.265 6.931 1.00 93.12 106 ARG A N 1
ATOM 829 C CA . ARG A 1 106 ? -6.047 -7.965 6.719 1.00 93.12 106 ARG A CA 1
ATOM 830 C C . ARG A 1 106 ? -6.256 -9.077 7.738 1.00 93.12 106 ARG A C 1
ATOM 832 O O . ARG A 1 106 ? -7.344 -9.170 8.304 1.00 93.12 106 ARG A O 1
ATOM 839 N N . ASP A 1 107 ? -5.235 -9.891 7.982 1.00 90.38 107 ASP A N 1
ATOM 840 C CA . ASP A 1 107 ? -5.321 -11.001 8.930 1.00 90.38 107 ASP A CA 1
ATOM 841 C C . ASP A 1 107 ? -5.609 -10.499 10.353 1.00 90.38 107 ASP A C 1
ATOM 843 O O . ASP A 1 107 ? -6.474 -11.066 11.026 1.00 90.38 107 ASP A O 1
ATOM 847 N N . MET A 1 108 ? -4.976 -9.394 10.769 1.00 89.81 108 MET A N 1
ATOM 848 C CA . MET A 1 108 ? -5.223 -8.756 12.066 1.00 89.81 108 MET A CA 1
ATOM 849 C C . MET A 1 108 ? -6.627 -8.137 12.150 1.00 89.81 108 MET A C 1
ATOM 851 O O . MET A 1 108 ? -7.426 -8.507 13.011 1.00 89.81 108 MET A O 1
ATOM 855 N N . PHE A 1 109 ? -6.964 -7.224 11.237 1.00 89.69 109 PHE A N 1
ATOM 856 C CA . PHE A 1 109 ? -8.122 -6.343 11.412 1.00 89.69 109 PHE A CA 1
ATOM 857 C C . PHE A 1 109 ? -9.401 -6.824 10.725 1.00 89.69 109 PHE A C 1
ATOM 859 O O . PHE A 1 109 ? -10.495 -6.586 11.241 1.00 89.69 109 PHE A O 1
ATOM 866 N N . GLN A 1 110 ? -9.329 -7.537 9.593 1.00 83.81 110 GLN A N 1
ATOM 867 C CA . GLN A 1 110 ? -10.553 -8.076 8.983 1.00 83.81 110 GLN A CA 1
ATOM 868 C C . GLN A 1 110 ? -11.119 -9.235 9.800 1.00 83.81 110 GLN A C 1
ATOM 870 O O . GLN A 1 110 ? -12.341 -9.374 9.879 1.00 83.81 110 GLN A O 1
ATOM 875 N N . THR A 1 111 ? -10.260 -10.062 10.403 1.00 78.81 111 THR A N 1
ATOM 876 C CA . THR A 1 111 ? -10.702 -11.135 11.301 1.00 78.81 111 THR A CA 1
ATOM 877 C C . THR A 1 111 ? -11.394 -10.539 12.519 1.00 78.81 111 THR A C 1
ATOM 879 O O . THR A 1 111 ? -12.534 -10.902 12.801 1.00 78.81 111 THR A O 1
ATOM 882 N N . GLN A 1 112 ? -10.764 -9.555 13.166 1.00 78.50 112 GLN A N 1
ATOM 883 C CA . GLN A 1 112 ? -11.340 -8.851 14.307 1.00 78.50 112 GLN A CA 1
ATOM 884 C C . GLN A 1 112 ? -12.695 -8.210 13.966 1.00 78.50 112 GLN A C 1
ATOM 886 O O . GLN A 1 112 ? -13.696 -8.511 14.613 1.00 78.50 112 GLN A O 1
ATOM 891 N N . ALA A 1 113 ? -12.778 -7.430 12.883 1.00 78.44 113 ALA A N 1
ATOM 892 C CA . ALA A 1 113 ? -14.022 -6.774 12.476 1.00 78.44 113 ALA A CA 1
ATOM 893 C C . ALA A 1 113 ? -15.139 -7.764 12.086 1.00 78.44 113 ALA A C 1
ATOM 895 O O . ALA A 1 113 ? -16.326 -7.438 12.161 1.00 78.44 113 ALA A O 1
ATOM 896 N N . ARG A 1 114 ? -14.799 -8.974 11.617 1.00 79.38 114 ARG A N 1
ATOM 897 C CA . ARG A 1 114 ? -15.786 -10.041 11.367 1.00 79.38 114 ARG A CA 1
ATOM 898 C C . ARG A 1 114 ? -16.291 -10.642 12.673 1.00 79.38 114 ARG A C 1
ATOM 900 O O . ARG A 1 114 ? -17.500 -10.830 12.796 1.00 79.38 114 ARG A O 1
ATOM 907 N N . THR A 1 115 ? -15.392 -10.914 13.614 1.00 80.69 115 THR A N 1
ATOM 908 C CA . THR A 1 115 ? -15.732 -11.445 14.938 1.00 80.69 115 THR A CA 1
ATOM 909 C C . THR A 1 115 ? -16.632 -10.474 15.694 1.00 80.69 115 THR A C 1
ATOM 911 O O . THR A 1 115 ? -17.728 -10.853 16.086 1.00 80.69 115 THR A O 1
ATOM 914 N N . GLU A 1 116 ? -16.264 -9.193 15.768 1.00 81.81 116 GLU A N 1
ATOM 915 C CA . GLU A 1 116 ? -17.057 -8.169 16.462 1.00 81.81 116 GLU A CA 1
ATOM 916 C C . GLU A 1 116 ? -18.466 -8.011 15.865 1.00 81.81 116 GLU A C 1
ATOM 918 O O . GLU A 1 116 ? -19.454 -7.928 16.596 1.00 81.81 116 GLU A O 1
ATOM 923 N N . ARG A 1 117 ? -18.601 -8.033 14.529 1.00 82.44 117 ARG A N 1
ATOM 924 C CA . ARG A 1 117 ? -19.922 -8.005 13.871 1.00 82.44 117 ARG A CA 1
ATOM 925 C C . ARG A 1 117 ? -20.753 -9.243 14.176 1.00 82.44 117 ARG A C 1
ATOM 927 O O . ARG A 1 117 ? -21.972 -9.135 14.336 1.00 82.44 117 ARG A O 1
ATOM 934 N N . TYR A 1 118 ? -20.119 -10.411 14.196 1.00 85.56 118 TYR A N 1
ATOM 935 C CA . TYR A 1 118 ? -20.793 -11.656 14.533 1.00 85.56 118 TYR A CA 1
ATOM 936 C C . TYR A 1 118 ? -21.278 -11.631 15.984 1.00 85.56 118 TYR A C 1
ATOM 938 O O . TYR A 1 118 ? -22.455 -11.897 16.220 1.00 85.56 118 TYR A O 1
ATOM 946 N N . ASP A 1 119 ? -20.427 -11.221 16.922 1.00 87.62 119 ASP A N 1
ATOM 947 C CA . ASP A 1 119 ? -20.758 -11.129 18.344 1.00 87.62 119 ASP A CA 1
ATOM 948 C C . ASP A 1 119 ? -21.862 -10.101 18.603 1.00 87.62 119 ASP A C 1
ATOM 950 O O . ASP A 1 119 ? -22.820 -10.400 19.312 1.00 87.62 119 ASP A O 1
ATOM 954 N N . ALA A 1 120 ? -21.815 -8.935 17.949 1.00 87.19 120 ALA A N 1
ATOM 955 C CA . ALA A 1 120 ? -22.881 -7.937 18.027 1.00 87.19 120 ALA A CA 1
ATOM 956 C C . ALA A 1 120 ? -24.219 -8.475 17.490 1.00 87.19 120 ALA A C 1
ATOM 958 O O . ALA A 1 120 ? -25.271 -8.277 18.099 1.00 87.19 120 ALA A O 1
ATOM 959 N N . THR A 1 121 ? -24.189 -9.199 16.367 1.00 90.94 121 THR A N 1
ATOM 960 C CA . THR A 1 121 ? -25.388 -9.815 15.776 1.00 90.94 121 THR A CA 1
ATOM 961 C C . THR A 1 121 ? -25.935 -10.931 16.665 1.00 90.94 121 THR A C 1
ATOM 963 O O . THR A 1 121 ? -27.147 -11.046 16.851 1.00 90.94 121 THR A O 1
ATOM 966 N N . LYS A 1 122 ? -25.051 -11.752 17.235 1.00 91.38 122 LYS A N 1
ATOM 967 C CA . LYS A 1 122 ? -25.399 -12.818 18.172 1.00 91.38 122 LYS A CA 1
ATOM 968 C C . LYS A 1 122 ? -26.039 -12.237 19.431 1.00 91.38 122 LYS A C 1
ATOM 970 O O . LYS A 1 122 ? -27.150 -12.638 19.756 1.00 91.38 122 LYS A O 1
ATOM 975 N N . ALA A 1 123 ? -25.411 -11.243 20.057 1.00 90.38 123 ALA A N 1
ATOM 976 C CA . ALA A 1 123 ? -25.942 -10.556 21.231 1.00 90.38 123 ALA A CA 1
ATOM 977 C C . ALA A 1 123 ? -27.303 -9.903 20.945 1.00 90.38 123 ALA A C 1
ATOM 979 O O . ALA A 1 123 ? -28.231 -10.036 21.737 1.00 90.38 123 ALA A O 1
ATOM 980 N N . PHE A 1 124 ? -27.473 -9.261 19.783 1.00 89.31 124 PHE A N 1
ATOM 981 C CA . PHE A 1 124 ? -28.764 -8.707 19.365 1.00 89.31 124 PHE A CA 1
ATOM 982 C C . PHE A 1 124 ? -29.854 -9.787 19.244 1.00 89.31 124 PHE A C 1
ATOM 984 O O . PHE A 1 124 ? -30.979 -9.600 19.711 1.00 89.31 124 PHE A O 1
ATOM 991 N N . ASN A 1 125 ? -29.521 -10.934 18.649 1.00 84.38 125 ASN A N 1
ATOM 992 C CA . ASN A 1 125 ? -30.452 -12.052 18.498 1.00 84.38 125 ASN A CA 1
ATOM 993 C C . ASN A 1 125 ? -30.767 -12.745 19.834 1.00 84.38 125 ASN A C 1
ATOM 995 O O . ASN A 1 125 ? -31.914 -13.127 20.058 1.00 84.38 125 ASN A O 1
ATOM 999 N N . GLU A 1 126 ? -29.789 -12.879 20.731 1.00 85.75 126 GLU A N 1
ATOM 1000 C CA . GLU A 1 126 ? -29.962 -13.439 22.077 1.00 85.75 126 GLU A CA 1
ATOM 1001 C C . GLU A 1 126 ? -30.799 -12.512 22.973 1.00 85.75 126 GLU A C 1
ATOM 1003 O O . GLU A 1 126 ? -31.715 -12.979 23.650 1.00 85.75 126 GLU A O 1
ATOM 1008 N N . CYS A 1 127 ? -30.591 -11.192 22.900 1.00 74.25 127 CYS A N 1
ATOM 1009 C CA . CYS A 1 127 ? -31.425 -10.195 23.581 1.00 74.25 127 CYS A CA 1
ATOM 1010 C C . CYS A 1 127 ? -32.894 -10.239 23.132 1.00 74.25 127 CYS A C 1
ATOM 1012 O O . CYS A 1 127 ? -33.788 -9.916 23.912 1.00 74.25 127 CYS A O 1
ATOM 1014 N N . LYS A 1 128 ? -33.172 -10.687 21.901 1.00 62.97 128 LYS A N 1
ATOM 1015 C CA . LYS A 1 128 ? -34.543 -10.882 21.411 1.00 62.97 128 LYS A CA 1
ATOM 1016 C C . LYS A 1 128 ? -35.241 -12.105 22.033 1.00 62.97 128 LYS A C 1
ATOM 1018 O O . LYS A 1 128 ? -36.459 -12.212 21.927 1.00 62.97 128 LYS A O 1
ATOM 1023 N N . MET A 1 129 ? -34.512 -13.009 22.697 1.00 58.16 129 MET A N 1
ATOM 1024 C CA . MET A 1 129 ? -35.060 -14.252 23.265 1.00 58.16 129 MET A CA 1
ATOM 1025 C C . MET A 1 129 ? -35.436 -14.159 24.753 1.00 58.16 129 MET A C 1
ATOM 1027 O O . MET A 1 129 ? -35.790 -15.169 25.362 1.00 58.16 129 MET A O 1
ATOM 1031 N N . VAL A 1 130 ? -35.444 -12.962 25.350 1.00 53.56 130 VAL A N 1
ATOM 1032 C CA . VAL A 1 130 ? -35.938 -12.766 26.721 1.00 53.56 130 VAL A CA 1
ATOM 1033 C C . VAL A 1 130 ? -37.369 -12.213 26.717 1.00 53.56 130 VAL A C 1
ATOM 1035 O O . VAL A 1 130 ? -37.594 -11.017 26.563 1.00 53.56 130 VAL A O 1
ATOM 1038 N N . LYS A 1 131 ? -38.287 -13.146 27.018 1.00 46.69 131 LYS A N 1
ATOM 1039 C CA . LYS A 1 131 ? -39.684 -13.032 27.489 1.00 46.69 131 LYS A CA 1
ATOM 1040 C C . LYS A 1 131 ? -40.768 -12.722 26.448 1.00 46.69 131 LYS A C 1
ATOM 1042 O O . LYS A 1 131 ? -41.008 -11.575 26.103 1.00 46.69 131 LYS A O 1
ATOM 1047 N N . ASP A 1 132 ? -41.607 -13.730 26.209 1.00 43.19 132 ASP A N 1
ATOM 1048 C CA . ASP A 1 132 ? -43.000 -13.564 26.630 1.00 43.19 132 ASP A CA 1
ATOM 1049 C C . ASP A 1 132 ? -43.353 -14.661 27.647 1.00 43.19 132 ASP A C 1
ATOM 1051 O O . ASP A 1 132 ? -43.757 -15.779 27.328 1.00 43.19 132 ASP A O 1
ATOM 1055 N N . GLY A 1 133 ? -43.069 -14.355 28.914 1.00 44.31 133 GLY A N 1
ATOM 1056 C CA . GLY A 1 133 ? -43.658 -15.069 30.034 1.00 44.31 133 GLY A CA 1
ATOM 1057 C C . GLY A 1 133 ? -45.114 -14.631 30.149 1.00 44.31 133 GLY A C 1
ATOM 1058 O O . GLY A 1 133 ? -45.377 -13.444 30.290 1.00 44.31 133 GLY A O 1
ATOM 1059 N N . GLY A 1 134 ? -46.024 -15.606 30.084 1.00 40.66 134 GLY A N 1
ATOM 1060 C CA . GLY A 1 134 ? -47.481 -15.495 30.192 1.00 40.66 134 GLY A CA 1
ATOM 1061 C C . GLY A 1 134 ? -48.054 -14.140 30.617 1.00 40.66 134 GLY A C 1
ATOM 1062 O O . GLY A 1 134 ? -48.209 -13.858 31.807 1.00 40.66 134 GLY A O 1
ATOM 1063 N N . VAL A 1 135 ? -48.500 -13.358 29.634 1.00 39.53 135 VAL A N 1
ATOM 1064 C CA . VAL A 1 135 ? -49.436 -12.255 29.860 1.00 39.53 135 VAL A CA 1
ATOM 1065 C C . VAL A 1 135 ? -50.768 -12.847 30.327 1.00 39.53 135 VAL A C 1
ATOM 1067 O O . VAL A 1 135 ? -51.531 -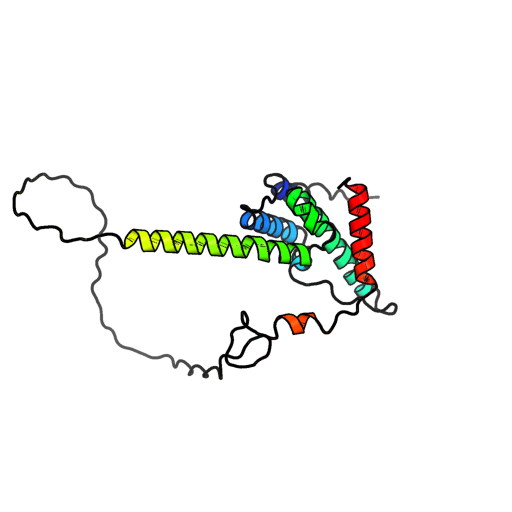13.433 29.555 1.00 39.53 135 VAL A O 1
ATOM 1070 N N . LYS A 1 136 ? -51.063 -12.701 31.625 1.00 43.97 136 LYS A N 1
ATOM 1071 C CA . LYS A 1 136 ? -52.399 -12.944 32.179 1.00 43.97 136 LYS A CA 1
ATOM 1072 C C . LYS A 1 136 ? -53.390 -11.993 31.508 1.00 43.97 136 LYS A C 1
ATOM 1074 O O . LYS A 1 136 ? -53.381 -10.789 31.751 1.00 43.97 136 LYS A O 1
ATOM 1079 N N . LYS A 1 137 ? -54.277 -12.572 30.702 1.00 40.25 137 LYS A N 1
ATOM 1080 C CA . LYS A 1 137 ? -55.467 -11.939 30.131 1.00 40.25 137 LYS A CA 1
ATOM 1081 C C . LYS A 1 137 ? -56.328 -11.363 31.268 1.00 40.25 137 LYS A C 1
ATOM 1083 O O . LYS A 1 137 ? -56.849 -12.120 32.085 1.00 40.25 137 LYS A O 1
ATOM 1088 N N . LYS A 1 138 ? -56.483 -10.037 31.327 1.00 36.06 138 LYS A N 1
ATOM 1089 C CA . LYS A 1 138 ? -57.568 -9.377 32.068 1.00 36.06 138 LYS A CA 1
ATOM 1090 C C . LYS A 1 138 ? -58.472 -8.655 31.070 1.00 36.06 138 LYS A C 1
ATOM 1092 O O . LYS A 1 138 ? -57.992 -7.957 30.183 1.00 36.06 138 LYS A O 1
ATOM 1097 N N . ASN A 1 139 ? -59.770 -8.915 31.203 1.00 30.03 139 ASN A N 1
ATOM 1098 C CA . ASN A 1 139 ? -60.855 -8.399 30.371 1.00 30.03 139 ASN A CA 1
ATOM 1099 C C . ASN A 1 139 ? -61.232 -6.947 30.738 1.00 30.03 139 ASN A C 1
ATOM 1101 O O . ASN A 1 139 ? -61.204 -6.611 31.918 1.00 30.03 139 ASN A O 1
ATOM 1105 N N . GLY A 1 140 ? -61.710 -6.189 29.734 1.00 30.12 140 GLY A N 1
ATOM 1106 C CA . GLY A 1 140 ? -62.527 -4.955 29.834 1.00 30.12 140 GLY A CA 1
ATOM 1107 C C . GLY A 1 140 ? -61.745 -3.682 30.201 1.00 30.12 140 GLY A C 1
ATOM 1108 O O . GLY A 1 140 ? -60.887 -3.732 31.064 1.00 30.12 140 GLY A O 1
ATOM 1109 N N . HIS A 1 141 ? -61.943 -2.498 29.615 1.00 29.48 141 HIS A N 1
ATOM 1110 C CA . HIS A 1 141 ? -63.100 -1.905 28.940 1.00 29.48 141 HIS A CA 1
ATOM 1111 C C . HIS A 1 141 ? -62.670 -0.921 27.834 1.00 29.48 141 HIS A C 1
ATOM 1113 O O . HIS A 1 141 ? -61.561 -0.396 27.835 1.00 29.48 141 HIS A O 1
ATOM 1119 N N . ALA A 1 142 ? -63.594 -0.683 26.903 1.00 32.66 142 ALA A N 1
ATOM 1120 C CA . ALA A 1 142 ? -63.484 0.228 25.772 1.00 32.66 142 ALA A CA 1
ATOM 1121 C C . ALA A 1 142 ? -63.466 1.715 26.168 1.00 32.66 142 ALA A C 1
ATOM 1123 O O . ALA A 1 142 ? -64.201 2.130 27.062 1.00 32.66 142 ALA A O 1
ATOM 1124 N N . SER A 1 143 ? -62.763 2.527 25.378 1.00 33.44 143 SER A N 1
ATOM 1125 C CA . SER A 1 143 ? -63.144 3.917 25.121 1.00 33.44 143 SER A CA 1
ATOM 1126 C C . SER A 1 143 ? -62.642 4.374 23.747 1.00 33.44 143 SER A C 1
ATOM 1128 O O . SER A 1 143 ? -61.543 4.073 23.289 1.00 33.44 143 SER A O 1
ATOM 1130 N N . THR A 1 144 ? -63.559 5.029 23.051 1.00 33.72 144 THR A N 1
ATOM 1131 C CA . THR A 1 144 ? -63.525 5.503 21.671 1.00 33.72 144 THR A CA 1
ATOM 1132 C C . THR A 1 144 ? -62.830 6.858 21.543 1.00 33.72 144 THR A C 1
ATOM 1134 O O . THR A 1 144 ? -63.162 7.748 22.316 1.00 33.72 144 THR A O 1
ATOM 1137 N N . SER A 1 145 ? -62.052 7.089 20.477 1.00 35.75 145 SER A N 1
ATOM 1138 C CA . SER A 1 145 ? -62.122 8.351 19.709 1.00 35.75 145 SER A CA 1
ATOM 1139 C C . SER A 1 145 ? -61.340 8.303 18.388 1.00 35.75 145 SER A C 1
ATOM 1141 O O . SER A 1 145 ? -60.218 7.817 18.310 1.00 35.75 145 SER A O 1
ATOM 1143 N N . LYS A 1 146 ? -62.000 8.844 17.359 1.00 30.47 146 LYS A N 1
ATOM 1144 C CA . LYS A 1 146 ? -61.624 9.074 15.953 1.00 30.47 146 LYS A CA 1
ATOM 1145 C C . LYS A 1 146 ? -60.342 9.907 15.765 1.00 30.47 146 LYS A C 1
ATOM 1147 O O . LYS A 1 146 ? -60.205 10.945 16.396 1.00 30.47 146 LYS A O 1
ATOM 1152 N N . GLY A 1 147 ? -59.542 9.573 14.746 1.00 30.80 147 GLY A N 1
ATOM 1153 C CA . GLY A 1 147 ? -58.561 10.484 14.132 1.00 30.80 147 GLY A CA 1
ATOM 1154 C C . GLY A 1 147 ? -57.897 9.879 12.887 1.00 30.80 147 GLY A C 1
ATOM 1155 O O . GLY A 1 147 ? -57.336 8.797 12.961 1.00 30.80 147 GLY A O 1
ATOM 1156 N N . LYS A 1 148 ? -58.038 10.538 11.730 1.00 30.36 148 LYS A N 1
ATOM 1157 C CA . LYS A 1 148 ? -57.750 10.058 10.361 1.00 30.36 148 LYS A CA 1
ATOM 1158 C C . LYS A 1 148 ? -56.299 10.326 9.912 1.00 30.36 148 LYS A C 1
ATOM 1160 O O . LYS A 1 148 ? -55.794 11.411 10.169 1.00 30.36 148 LYS A O 1
ATOM 1165 N N . GLY A 1 149 ? -55.718 9.422 9.111 1.00 31.22 149 GLY A N 1
ATOM 1166 C CA . GLY A 1 149 ? -54.539 9.668 8.255 1.00 31.22 149 GLY A CA 1
ATOM 1167 C C . GLY A 1 149 ? -53.957 8.362 7.672 1.00 31.22 149 GLY A C 1
ATOM 1168 O O . GLY A 1 149 ? -53.733 7.442 8.453 1.00 31.22 149 GLY A O 1
ATOM 1169 N N . PRO A 1 150 ? -53.771 8.202 6.343 1.00 35.97 150 PRO A N 1
ATOM 1170 C CA . PRO A 1 150 ? -53.657 6.879 5.722 1.00 35.97 150 PRO A CA 1
ATOM 1171 C C . PRO A 1 150 ? -52.214 6.352 5.637 1.00 35.97 150 PRO A C 1
ATOM 1173 O O . PRO A 1 150 ? -51.343 6.996 5.059 1.00 35.97 150 PRO A O 1
ATOM 1176 N N . VAL A 1 151 ? -51.997 5.121 6.109 1.00 30.80 151 VAL A N 1
ATOM 1177 C CA . VAL A 1 151 ? -50.885 4.257 5.679 1.00 30.80 151 VAL A CA 1
ATOM 1178 C C . VAL A 1 151 ? -51.440 3.327 4.601 1.00 30.80 151 VAL A C 1
ATOM 1180 O O . VAL A 1 151 ? -52.423 2.619 4.827 1.00 30.80 151 VAL A O 1
ATOM 1183 N N . GLN A 1 152 ? -50.861 3.389 3.401 1.00 34.72 152 GLN A N 1
ATOM 1184 C CA . GLN A 1 152 ? -51.286 2.603 2.245 1.00 34.72 152 GLN A CA 1
ATOM 1185 C C . GLN A 1 152 ? -51.120 1.103 2.507 1.00 34.72 152 GLN A C 1
ATOM 1187 O O . GLN A 1 152 ? -50.053 0.620 2.881 1.00 34.72 152 GLN A O 1
ATOM 1192 N N . ALA A 1 153 ? -52.219 0.385 2.293 1.00 31.84 153 ALA A N 1
ATOM 1193 C CA . ALA A 1 153 ? -52.325 -1.052 2.426 1.00 31.84 153 ALA A CA 1
ATOM 1194 C C . ALA A 1 153 ? -51.646 -1.769 1.253 1.00 31.84 153 ALA A C 1
ATOM 1196 O O . ALA A 1 153 ? -51.958 -1.531 0.087 1.00 31.84 153 ALA A O 1
ATOM 1197 N N . ILE A 1 154 ? -50.789 -2.726 1.594 1.00 35.16 154 ILE A N 1
ATOM 1198 C CA . ILE A 1 154 ? -50.452 -3.854 0.734 1.00 35.16 154 ILE A CA 1
ATOM 1199 C C . ILE A 1 154 ? -51.663 -4.792 0.764 1.00 35.16 154 ILE A C 1
ATOM 1201 O O . ILE A 1 154 ? -52.022 -5.306 1.822 1.00 35.16 154 ILE A O 1
ATOM 1205 N N . GLN A 1 155 ? -52.295 -5.017 -0.386 1.00 36.53 155 GLN A N 1
ATOM 1206 C CA . GLN A 1 155 ? -53.258 -6.101 -0.568 1.00 36.53 155 GLN A CA 1
ATOM 1207 C C . GLN A 1 155 ? -52.688 -7.107 -1.562 1.00 36.53 155 GLN A C 1
ATOM 1209 O O . GLN A 1 155 ? -52.353 -6.775 -2.697 1.00 36.53 155 GLN A O 1
ATOM 1214 N N . SER A 1 156 ? -52.577 -8.351 -1.111 1.00 32.03 156 SER A N 1
ATOM 1215 C CA . SER A 1 156 ? -52.322 -9.522 -1.942 1.00 32.03 156 SER A CA 1
ATOM 1216 C C . SER A 1 156 ? -53.640 -10.257 -2.170 1.00 32.03 156 SER A C 1
ATOM 1218 O O . SER A 1 156 ? -54.344 -10.531 -1.203 1.00 32.03 156 SER A O 1
ATOM 1220 N N . ALA A 1 157 ? -53.948 -10.629 -3.414 1.00 35.75 157 ALA A N 1
ATOM 1221 C CA . ALA A 1 157 ? -54.829 -11.755 -3.748 1.00 35.75 157 ALA A CA 1
ATOM 1222 C C . ALA A 1 157 ? -54.716 -12.114 -5.254 1.00 35.75 157 ALA A C 1
ATOM 1224 O O . ALA A 1 157 ? -54.231 -11.302 -6.039 1.00 35.75 157 ALA A O 1
ATOM 1225 N N . PRO A 1 158 ? -55.094 -13.335 -5.682 1.00 40.03 158 PRO A N 1
ATOM 1226 C CA . PRO A 1 158 ? -54.243 -14.198 -6.505 1.00 40.03 158 PRO A CA 1
ATOM 1227 C C . PRO A 1 158 ? -54.785 -14.448 -7.921 1.00 40.03 158 PRO A C 1
ATOM 1229 O O . PRO A 1 158 ? -55.994 -14.417 -8.138 1.00 40.03 158 PRO A O 1
ATOM 1232 N N . LYS A 1 159 ? -53.920 -14.825 -8.879 1.00 34.22 159 LYS A N 1
ATOM 1233 C CA . LYS A 1 159 ? -54.363 -15.466 -10.134 1.00 34.22 159 LYS A CA 1
ATOM 1234 C C . LYS A 1 159 ? -53.459 -16.623 -10.577 1.00 34.22 159 LYS A C 1
ATOM 1236 O O . LYS A 1 159 ? -52.285 -16.447 -10.884 1.00 34.22 159 LYS A O 1
ATOM 1241 N N . LYS A 1 160 ? -54.074 -17.812 -10.636 1.00 29.62 160 LYS A N 1
ATOM 1242 C CA . LYS A 1 160 ? -53.651 -19.011 -11.382 1.00 29.62 160 LYS A CA 1
ATOM 1243 C C . LYS A 1 160 ? -53.542 -18.692 -12.880 1.00 29.62 160 LYS A C 1
ATOM 1245 O O . LYS A 1 160 ? -54.451 -18.082 -13.433 1.00 29.62 160 LYS A O 1
ATOM 1250 N N . GLY A 1 161 ? -52.522 -19.227 -13.550 1.00 30.58 161 GLY A N 1
ATOM 1251 C CA . GLY A 1 161 ? -52.434 -19.246 -15.013 1.00 30.58 161 GLY A CA 1
ATOM 1252 C C . GLY A 1 161 ? -51.290 -20.130 -15.514 1.00 30.58 161 GLY A C 1
ATOM 1253 O O . GLY A 1 161 ? -50.145 -19.947 -15.128 1.00 30.58 161 GLY A O 1
ATOM 1254 N N . LYS A 1 162 ? -51.631 -21.130 -16.327 1.00 28.02 162 LYS A N 1
ATOM 1255 C CA . LYS A 1 162 ? -50.808 -22.248 -16.811 1.00 28.02 162 LYS A CA 1
ATOM 1256 C C . LYS A 1 162 ? -49.614 -21.842 -17.701 1.00 28.02 162 LYS A C 1
ATOM 1258 O O . LYS A 1 162 ? -49.792 -21.143 -18.685 1.00 28.02 162 LYS A O 1
ATOM 1263 N N . GLY A 1 163 ? -48.453 -22.423 -17.380 1.00 29.00 163 GLY A N 1
ATOM 1264 C CA . GLY A 1 163 ? -47.466 -23.105 -18.238 1.00 29.00 163 GLY A CA 1
ATOM 1265 C C . GLY A 1 163 ? -47.135 -22.628 -19.664 1.00 29.00 163 GLY A C 1
ATOM 1266 O O . GLY A 1 163 ? -48.000 -22.570 -20.527 1.00 29.00 163 GLY A O 1
ATOM 1267 N N . LYS A 1 164 ? -45.825 -22.549 -19.951 1.00 29.78 164 LYS A N 1
ATOM 1268 C CA . LYS A 1 164 ? -45.128 -23.381 -20.961 1.00 29.78 164 LYS A CA 1
ATOM 1269 C C . LYS A 1 164 ? -43.611 -23.315 -20.732 1.00 29.78 164 LYS A C 1
ATOM 1271 O O . LYS A 1 164 ? -43.031 -22.243 -20.605 1.00 29.78 164 LYS A O 1
ATOM 1276 N N . GLY A 1 165 ? -43.003 -24.492 -20.589 1.00 30.72 165 GLY A N 1
ATOM 1277 C CA . GLY A 1 165 ? -41.639 -24.681 -20.105 1.00 30.72 165 GLY A CA 1
ATOM 1278 C C . GLY A 1 165 ? -40.542 -24.287 -21.093 1.00 30.72 165 GLY A C 1
ATOM 1279 O O . GLY A 1 165 ? -40.615 -24.575 -22.285 1.00 30.72 165 GLY A O 1
ATOM 1280 N N . LYS A 1 166 ? -39.465 -23.715 -20.548 1.00 32.47 166 LYS A N 1
ATOM 1281 C CA . LYS A 1 166 ? -38.129 -23.754 -21.148 1.00 32.47 166 LYS A CA 1
ATOM 1282 C C . LYS A 1 166 ? -37.353 -24.870 -20.452 1.00 32.47 166 LYS A C 1
ATOM 1284 O O . LYS A 1 166 ? -37.225 -24.856 -19.231 1.00 32.47 166 LYS A O 1
ATOM 1289 N N . LYS A 1 167 ? -36.876 -25.849 -21.227 1.00 32.34 167 LYS A N 1
ATOM 1290 C CA . LYS A 1 167 ? -36.015 -26.944 -20.755 1.00 32.34 167 LYS A CA 1
ATOM 1291 C C . LYS A 1 167 ? -34.783 -26.358 -20.060 1.00 32.34 167 LYS A C 1
ATOM 1293 O O . LYS A 1 167 ? -33.881 -25.848 -20.721 1.00 32.34 167 LYS A O 1
ATOM 1298 N N . VAL A 1 168 ? -34.754 -26.445 -18.734 1.00 41.09 168 VAL A N 1
ATOM 1299 C CA . VAL A 1 168 ? -33.541 -26.272 -17.937 1.00 41.09 168 VAL A CA 1
ATOM 1300 C C . VAL A 1 168 ? -32.699 -27.525 -18.159 1.00 41.09 168 VAL A C 1
ATOM 1302 O O . VAL A 1 168 ? -33.172 -28.643 -17.958 1.00 41.09 168 VAL A O 1
ATOM 1305 N N . LYS A 1 169 ? -31.472 -27.340 -18.650 1.00 37.56 169 LYS A N 1
ATOM 1306 C CA . LYS A 1 169 ? -30.490 -28.422 -18.755 1.00 37.56 169 LYS A CA 1
ATOM 1307 C C . LYS A 1 169 ? -30.181 -28.920 -17.335 1.00 37.56 169 LYS A C 1
ATOM 1309 O O . LYS A 1 169 ? -30.034 -28.081 -16.447 1.00 37.56 169 LYS A O 1
ATOM 1314 N N . PRO A 1 170 ? -30.097 -30.237 -17.098 1.00 37.22 170 PRO A N 1
ATOM 1315 C CA . PRO A 1 170 ? -29.840 -30.759 -15.765 1.00 37.22 170 PRO A CA 1
ATOM 1316 C C . PRO A 1 170 ? -28.494 -30.236 -15.260 1.00 37.22 170 PRO A C 1
ATOM 1318 O O . PRO A 1 170 ? -27.489 -30.293 -15.974 1.00 37.22 170 PRO A O 1
ATOM 1321 N N . ASN A 1 171 ? -28.495 -29.715 -14.031 1.00 41.12 171 ASN A N 1
ATOM 1322 C CA . ASN A 1 171 ? -27.277 -29.429 -13.288 1.00 41.12 171 ASN A CA 1
ATOM 1323 C C . ASN A 1 171 ? -26.433 -30.701 -13.280 1.00 41.12 171 ASN A C 1
ATOM 1325 O O . ASN A 1 171 ? -26.827 -31.714 -12.701 1.00 41.12 171 ASN A O 1
ATOM 1329 N N . LYS A 1 172 ? -25.276 -30.648 -13.940 1.00 38.50 172 LYS A N 1
ATOM 1330 C CA . LYS A 1 172 ? -24.263 -31.687 -13.813 1.00 38.50 172 LYS A CA 1
ATOM 1331 C C . LYS A 1 172 ? -23.853 -31.684 -12.343 1.00 38.50 172 LYS A C 1
ATOM 1333 O O . LYS A 1 172 ? -23.313 -30.690 -11.860 1.00 38.50 172 LYS A O 1
ATOM 1338 N N . ALA A 1 173 ? -24.201 -32.752 -11.630 1.00 40.62 173 ALA A N 1
ATOM 1339 C CA . ALA A 1 173 ? -23.792 -32.979 -10.255 1.00 40.62 173 ALA A CA 1
ATOM 1340 C C . ALA A 1 173 ? -22.282 -32.723 -10.151 1.00 40.62 173 ALA A C 1
ATOM 1342 O O . ALA A 1 173 ? -21.489 -33.376 -10.832 1.00 40.62 173 ALA A O 1
ATOM 1343 N N . ARG A 1 174 ? -21.889 -31.720 -9.359 1.00 45.38 174 ARG A N 1
ATOM 1344 C CA . ARG A 1 174 ? -20.484 -31.460 -9.059 1.00 45.38 174 ARG A CA 1
ATOM 1345 C C . ARG A 1 174 ? -20.021 -32.609 -8.177 1.00 45.38 174 ARG A C 1
ATOM 1347 O O . ARG A 1 174 ? -20.380 -32.682 -7.007 1.00 45.38 174 ARG A O 1
ATOM 1354 N N . THR A 1 175 ? -19.289 -33.531 -8.779 1.00 50.94 175 THR A N 1
ATOM 1355 C CA . THR A 1 175 ? -18.598 -34.623 -8.105 1.00 50.94 175 THR A CA 1
ATOM 1356 C C . THR A 1 175 ? -17.703 -34.049 -7.006 1.00 50.94 175 THR A C 1
ATOM 1358 O O . THR A 1 175 ? -16.695 -33.414 -7.302 1.00 50.94 175 THR A O 1
ATOM 1361 N N . GLU A 1 176 ? -18.134 -34.276 -5.764 1.00 57.28 176 GLU A N 1
ATOM 1362 C CA . GLU A 1 176 ? -17.397 -34.224 -4.495 1.00 57.28 176 GLU A CA 1
ATOM 1363 C C . GLU A 1 176 ? -16.798 -32.872 -4.055 1.00 57.28 176 GLU A C 1
ATOM 1365 O O . GLU A 1 176 ? -15.997 -32.238 -4.740 1.00 57.28 176 GLU A O 1
ATOM 1370 N N . ASN A 1 177 ? -17.163 -32.453 -2.835 1.00 66.06 177 ASN A N 1
ATOM 1371 C CA . ASN A 1 177 ? -16.608 -31.303 -2.112 1.00 66.06 177 ASN A CA 1
ATOM 1372 C C . ASN A 1 177 ? -15.122 -31.525 -1.770 1.00 66.06 177 ASN A C 1
ATOM 1374 O O . ASN A 1 177 ? -14.767 -31.852 -0.638 1.00 66.06 177 ASN A O 1
ATOM 1378 N N . ARG A 1 178 ? -14.255 -31.361 -2.768 1.00 77.81 178 ARG A N 1
ATOM 1379 C CA . ARG A 1 178 ? -12.797 -31.425 -2.634 1.00 77.81 178 ARG A CA 1
ATOM 1380 C C . ARG A 1 178 ? -12.234 -30.093 -2.146 1.00 77.81 178 ARG A C 1
ATOM 1382 O O . ARG A 1 178 ? -12.692 -29.018 -2.543 1.00 77.81 178 ARG A O 1
ATOM 1389 N N . CYS A 1 179 ? -11.220 -30.166 -1.294 1.00 79.69 179 CYS A N 1
ATOM 1390 C CA . CYS A 1 179 ? -10.465 -29.026 -0.805 1.00 79.69 179 CYS A CA 1
ATOM 1391 C C . CYS A 1 179 ? -9.757 -28.308 -1.962 1.00 79.69 179 CYS A C 1
ATOM 1393 O O . CYS A 1 179 ? -9.001 -28.914 -2.710 1.00 79.69 179 CYS A O 1
ATOM 1395 N N . PHE A 1 180 ? -9.922 -26.991 -2.077 1.00 73.75 180 PHE A N 1
ATOM 1396 C CA . PHE A 1 180 ? -9.294 -26.190 -3.139 1.00 73.75 180 PHE A CA 1
ATOM 1397 C C . PHE A 1 180 ? -7.763 -26.029 -3.016 1.00 73.75 180 PHE A C 1
ATOM 1399 O O . PHE A 1 180 ? -7.172 -25.356 -3.851 1.00 73.75 180 PHE A O 1
ATOM 1406 N N . ILE A 1 181 ? -7.127 -26.575 -1.969 1.00 74.94 181 ILE A N 1
ATOM 1407 C CA . ILE A 1 181 ? -5.663 -26.532 -1.783 1.00 74.94 181 ILE A CA 1
ATOM 1408 C C . ILE A 1 181 ? -5.024 -27.884 -2.116 1.00 74.94 181 ILE A C 1
ATOM 1410 O O . ILE A 1 181 ? -4.078 -27.920 -2.888 1.00 74.94 181 ILE A O 1
ATOM 1414 N N . CYS A 1 182 ? -5.531 -28.993 -1.568 1.00 81.31 182 CYS A N 1
ATOM 1415 C CA . CYS A 1 182 ? -4.937 -30.324 -1.771 1.00 81.31 182 CYS A CA 1
ATOM 1416 C C . CYS A 1 182 ? -5.808 -31.290 -2.588 1.00 81.31 182 CYS A C 1
ATOM 1418 O O . CYS A 1 182 ? -5.412 -32.428 -2.809 1.00 81.31 182 CYS A O 1
ATOM 1420 N N . ASN A 1 183 ? -6.996 -30.860 -3.023 1.00 73.00 183 ASN A N 1
ATOM 1421 C CA . ASN A 1 183 ? -7.963 -31.651 -3.790 1.00 73.00 183 ASN A CA 1
ATOM 1422 C C . ASN A 1 183 ? -8.490 -32.928 -3.088 1.00 73.00 183 ASN A C 1
ATOM 1424 O O . ASN A 1 183 ? -9.170 -33.749 -3.710 1.00 73.00 183 ASN A O 1
ATOM 1428 N N . GLU A 1 184 ? -8.229 -33.077 -1.786 1.00 78.62 184 GLU A N 1
ATOM 1429 C CA . GLU A 1 184 ? -8.752 -34.157 -0.941 1.00 78.62 184 GLU A CA 1
ATOM 1430 C C . GLU A 1 184 ? -10.141 -33.804 -0.382 1.00 78.62 184 GLU A C 1
ATOM 1432 O O . GLU A 1 184 ? -10.487 -32.634 -0.206 1.00 78.62 184 GLU A O 1
ATOM 1437 N N . ILE A 1 185 ? -10.962 -34.820 -0.121 1.00 74.62 185 ILE A N 1
ATOM 1438 C CA . ILE A 1 185 ? -12.326 -34.678 0.410 1.00 74.62 185 ILE A CA 1
ATOM 1439 C C . ILE A 1 185 ? -12.266 -34.772 1.941 1.00 74.62 185 ILE A C 1
ATOM 1441 O O . ILE A 1 185 ? -11.412 -35.463 2.486 1.00 74.62 185 ILE A O 1
ATOM 1445 N N . GLY A 1 186 ? -13.175 -34.093 2.647 1.00 76.00 186 GLY A N 1
ATOM 1446 C CA . GLY A 1 186 ? -13.316 -34.209 4.108 1.00 76.00 186 GLY A CA 1
ATOM 1447 C C . GLY A 1 186 ? -12.898 -32.969 4.899 1.00 76.00 186 GLY A C 1
ATOM 1448 O O . GLY A 1 186 ? -13.147 -32.899 6.097 1.00 76.00 186 GLY A O 1
ATOM 1449 N N . HIS A 1 187 ? -12.336 -31.952 4.244 1.00 80.38 187 HIS A N 1
ATOM 1450 C CA . HIS A 1 187 ? -12.057 -30.662 4.869 1.00 80.38 187 HIS A CA 1
ATOM 1451 C C . HIS A 1 187 ? -12.206 -29.509 3.869 1.00 80.38 187 HIS A C 1
ATOM 1453 O O . HIS A 1 187 ? -11.974 -29.647 2.668 1.00 80.38 187 HIS A O 1
ATOM 1459 N N . TRP A 1 188 ? -12.595 -28.337 4.371 1.00 79.00 188 TRP A N 1
ATOM 1460 C CA . TRP A 1 188 ? -12.658 -27.113 3.573 1.00 79.00 188 TRP A CA 1
ATOM 1461 C C . TRP A 1 188 ? -11.278 -26.473 3.454 1.00 79.00 188 TRP A C 1
ATOM 1463 O O . TRP A 1 188 ? -10.402 -26.709 4.283 1.00 79.00 188 TRP A O 1
ATOM 1473 N N . ARG A 1 189 ? -11.111 -25.571 2.476 1.00 75.56 189 ARG A N 1
ATOM 1474 C CA . ARG A 1 189 ? -9.873 -24.799 2.259 1.00 75.56 189 ARG A CA 1
ATOM 1475 C C . ARG A 1 189 ? -9.289 -24.235 3.563 1.00 75.56 189 ARG A C 1
ATOM 1477 O O . ARG A 1 189 ? -8.070 -24.195 3.710 1.00 75.56 189 ARG A O 1
ATOM 1484 N N . GLN A 1 190 ? -10.142 -23.784 4.487 1.00 73.81 190 GLN A N 1
ATOM 1485 C CA . GLN A 1 190 ? -9.773 -23.214 5.792 1.00 73.81 190 GLN A CA 1
ATOM 1486 C C . GLN A 1 190 ? -9.135 -24.192 6.777 1.00 73.81 190 GLN A C 1
ATOM 1488 O O . GLN A 1 190 ? -8.168 -23.808 7.422 1.00 73.81 190 GLN A O 1
ATOM 1493 N N . ASN A 1 191 ? -9.560 -25.452 6.776 1.00 71.00 191 ASN A N 1
ATOM 1494 C CA . ASN A 1 191 ? -9.043 -26.502 7.657 1.00 71.00 191 ASN A CA 1
ATOM 1495 C C . ASN A 1 191 ? -8.109 -27.482 6.927 1.00 71.00 191 ASN A C 1
ATOM 1497 O O . ASN A 1 191 ? -7.970 -28.625 7.348 1.00 71.00 191 ASN A O 1
ATOM 1501 N N . CYS A 1 192 ? -7.493 -27.073 5.811 1.00 77.75 192 CYS A N 1
ATOM 1502 C CA . CYS A 1 192 ? -6.568 -27.940 5.083 1.00 77.75 192 CYS A CA 1
ATOM 1503 C C . CYS A 1 192 ? -5.276 -28.152 5.889 1.00 77.75 192 CYS A C 1
ATOM 1505 O O . CYS A 1 192 ? -4.555 -27.174 6.101 1.00 77.75 192 CYS A O 1
ATOM 1507 N N . PRO A 1 193 ? -4.930 -29.392 6.283 1.00 78.88 193 PRO A N 1
ATOM 1508 C CA . PRO A 1 193 ? -3.695 -29.664 7.021 1.00 78.88 193 PRO A CA 1
ATOM 1509 C C . PRO A 1 193 ? -2.441 -29.306 6.203 1.00 78.88 193 PRO A C 1
ATOM 1511 O O . PRO A 1 193 ? -1.439 -28.882 6.767 1.00 78.88 193 PRO A O 1
ATOM 1514 N N . LYS A 1 194 ? -2.529 -29.347 4.864 1.00 73.12 194 LYS A N 1
ATOM 1515 C CA . LYS A 1 194 ? -1.451 -28.959 3.933 1.00 73.12 194 LYS A CA 1
ATOM 1516 C C . LYS A 1 194 ? -1.400 -27.451 3.629 1.00 73.12 194 LYS A C 1
ATOM 1518 O O . LYS A 1 194 ? -0.643 -27.016 2.765 1.00 73.12 194 LYS A O 1
ATOM 1523 N N . ARG A 1 195 ? -2.187 -26.615 4.327 1.00 65.38 195 ARG A N 1
ATOM 1524 C CA . ARG A 1 195 ? -2.249 -25.151 4.114 1.00 65.38 195 ARG A CA 1
ATOM 1525 C C . ARG A 1 195 ? -0.885 -24.464 4.252 1.00 65.38 195 ARG A C 1
ATOM 1527 O O . ARG A 1 195 ? -0.629 -23.511 3.525 1.00 65.38 195 ARG A O 1
ATOM 1534 N N . HIS A 1 196 ? -0.041 -24.942 5.166 1.00 56.59 196 HIS A N 1
ATOM 1535 C CA . HIS A 1 196 ? 1.287 -24.373 5.424 1.00 56.59 196 HIS A CA 1
ATOM 1536 C C . HIS A 1 196 ? 2.407 -24.987 4.567 1.00 56.59 196 HIS A C 1
ATOM 1538 O O . HIS A 1 196 ? 3.478 -24.394 4.473 1.00 56.59 196 HIS A O 1
ATOM 1544 N N . GLU A 1 197 ? 2.192 -26.144 3.931 1.00 52.81 197 GLU A N 1
ATOM 1545 C CA . GLU A 1 197 ? 3.227 -26.817 3.126 1.00 52.81 197 GLU A CA 1
ATOM 1546 C C . GLU A 1 197 ? 3.328 -26.259 1.705 1.00 52.81 197 GLU A C 1
ATOM 1548 O O . GLU A 1 197 ? 4.428 -26.186 1.166 1.00 52.81 197 GLU A O 1
ATOM 1553 N N . ALA A 1 198 ? 2.231 -25.726 1.153 1.00 48.34 198 ALA A N 1
ATOM 1554 C CA . ALA A 1 198 ? 2.257 -24.975 -0.109 1.00 48.34 198 ALA A CA 1
ATOM 1555 C C . ALA A 1 198 ? 3.018 -23.632 -0.016 1.00 48.34 198 ALA A C 1
ATOM 1557 O O . ALA A 1 198 ? 3.168 -22.945 -1.018 1.00 48.34 198 ALA A O 1
ATOM 1558 N N . VAL A 1 199 ? 3.483 -23.252 1.181 1.00 53.06 199 VAL A N 1
ATOM 1559 C CA . VAL A 1 199 ? 4.306 -22.054 1.427 1.00 53.06 199 VAL A CA 1
ATOM 1560 C C . VAL A 1 199 ? 5.753 -22.424 1.789 1.00 53.06 199 VAL A C 1
ATOM 1562 O O . VAL A 1 199 ? 6.617 -21.555 1.805 1.00 53.06 199 VAL A O 1
ATOM 1565 N N . ARG A 1 200 ? 6.060 -23.700 2.077 1.00 48.78 200 ARG A N 1
ATOM 1566 C CA . ARG A 1 200 ? 7.378 -24.089 2.615 1.00 48.78 200 ARG A CA 1
ATOM 1567 C C . ARG A 1 200 ? 8.337 -24.682 1.581 1.00 48.78 200 ARG A C 1
ATOM 1569 O O . ARG A 1 200 ? 9.539 -24.634 1.808 1.00 48.78 200 ARG A O 1
ATOM 1576 N N . ASN A 1 201 ? 7.846 -25.171 0.443 1.00 46.78 201 ASN A N 1
ATOM 1577 C CA . ASN A 1 201 ? 8.692 -25.786 -0.583 1.00 46.78 201 ASN A CA 1
ATOM 1578 C C . ASN A 1 201 ? 8.616 -25.026 -1.910 1.00 46.78 201 ASN A C 1
ATOM 1580 O O . ASN A 1 201 ? 8.075 -25.532 -2.881 1.00 46.78 201 ASN A O 1
ATOM 1584 N N . GLU A 1 202 ? 9.119 -23.791 -1.883 1.00 46.47 202 GLU A N 1
ATOM 1585 C CA . GLU A 1 202 ? 9.927 -23.136 -2.928 1.00 46.47 202 GLU A CA 1
ATOM 1586 C C . GLU A 1 202 ? 10.296 -21.732 -2.416 1.00 46.47 202 GLU A C 1
ATOM 1588 O O . GLU A 1 202 ? 9.849 -20.705 -2.911 1.00 46.47 202 GLU A O 1
ATOM 1593 N N . VAL A 1 203 ? 11.105 -21.677 -1.352 1.00 52.00 203 VAL A N 1
ATOM 1594 C CA . VAL A 1 203 ? 11.861 -20.461 -1.031 1.00 52.00 203 VAL A CA 1
ATOM 1595 C C . VAL A 1 203 ? 13.319 -20.756 -1.313 1.00 52.00 203 VAL A C 1
ATOM 1597 O O . VAL A 1 203 ? 14.079 -21.185 -0.446 1.00 52.00 203 VAL A O 1
ATOM 1600 N N . LYS A 1 204 ? 13.711 -20.496 -2.555 1.00 41.09 204 LYS A N 1
ATOM 1601 C CA . LYS A 1 204 ? 15.060 -20.023 -2.818 1.00 41.09 204 LYS A CA 1
ATOM 1602 C C . LYS A 1 204 ? 15.004 -18.920 -3.860 1.00 41.09 204 LYS A C 1
ATOM 1604 O O . LYS A 1 204 ? 15.200 -19.166 -5.038 1.00 41.09 204 LYS A O 1
ATOM 1609 N N . CYS A 1 205 ? 14.794 -17.702 -3.374 1.00 35.75 205 CYS A N 1
ATOM 1610 C CA . CYS A 1 205 ? 15.213 -16.498 -4.074 1.00 35.75 205 CYS A CA 1
ATOM 1611 C C . CYS A 1 205 ? 16.024 -15.638 -3.085 1.00 35.75 205 CYS A C 1
ATOM 1613 O O . CYS A 1 205 ? 15.438 -14.866 -2.324 1.00 35.75 205 CYS A O 1
ATOM 1615 N N . PRO A 1 206 ? 17.351 -15.855 -2.967 1.00 40.59 206 PRO A N 1
ATOM 1616 C CA . PRO A 1 206 ? 18.150 -15.198 -1.934 1.00 40.59 206 PRO A CA 1
ATOM 1617 C C . PRO A 1 206 ? 18.603 -13.775 -2.277 1.00 40.59 206 PRO A C 1
ATOM 1619 O O . PRO A 1 206 ? 19.067 -13.098 -1.375 1.00 40.59 206 PRO A O 1
ATOM 1622 N N . GLU A 1 207 ? 18.479 -13.301 -3.521 1.00 40.66 207 GLU A N 1
ATOM 1623 C CA . GLU A 1 207 ? 19.185 -12.072 -3.935 1.00 40.66 207 GLU A CA 1
ATOM 1624 C C . GLU A 1 207 ? 18.259 -10.840 -4.047 1.00 40.66 207 GLU A C 1
ATOM 1626 O O . GLU A 1 207 ? 18.561 -9.783 -3.506 1.00 40.66 207 GLU A O 1
ATOM 1631 N N . VAL A 1 208 ? 17.047 -10.970 -4.604 1.00 47.72 208 VAL A N 1
ATOM 1632 C CA . VAL A 1 208 ? 16.115 -9.823 -4.775 1.00 47.72 208 VAL A CA 1
ATOM 1633 C C . VAL A 1 208 ? 15.352 -9.412 -3.511 1.00 47.72 208 VAL A C 1
ATOM 1635 O O . VAL A 1 208 ? 14.907 -8.269 -3.387 1.00 47.72 208 VAL A O 1
ATOM 1638 N N . ALA A 1 209 ? 15.205 -10.320 -2.543 1.00 52.09 209 ALA A N 1
ATOM 1639 C CA . ALA A 1 209 ? 14.638 -9.975 -1.241 1.00 52.09 209 ALA A CA 1
ATOM 1640 C C . ALA A 1 209 ? 15.591 -9.086 -0.426 1.00 52.09 209 ALA A C 1
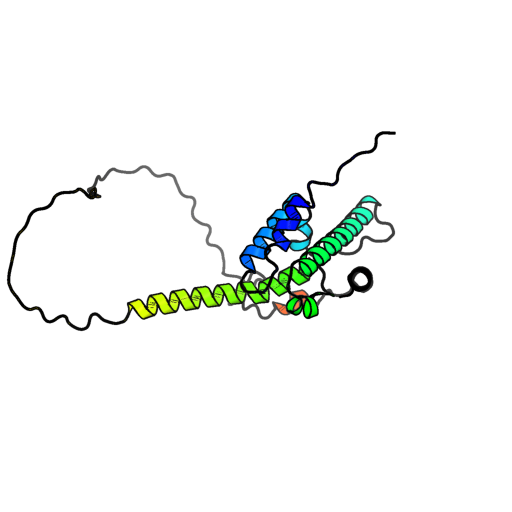ATOM 1642 O O . ALA A 1 209 ? 15.123 -8.331 0.425 1.00 52.09 209 ALA A O 1
ATOM 1643 N N . GLU A 1 210 ? 16.904 -9.167 -0.665 1.00 55.09 210 GLU A N 1
ATOM 1644 C CA . GLU A 1 210 ? 17.882 -8.274 -0.041 1.00 55.09 210 GLU A CA 1
ATOM 1645 C C . GLU A 1 210 ? 17.828 -6.877 -0.654 1.00 55.09 210 GLU A C 1
ATOM 1647 O O . GLU A 1 210 ? 17.820 -5.915 0.106 1.00 55.09 210 GLU A O 1
ATOM 1652 N N . ASP A 1 211 ? 17.661 -6.750 -1.973 1.00 56.72 211 ASP A N 1
ATOM 1653 C CA . ASP A 1 211 ? 17.547 -5.448 -2.645 1.00 56.72 211 ASP A CA 1
ATOM 1654 C C . ASP A 1 211 ? 16.339 -4.639 -2.159 1.00 56.72 211 ASP A C 1
ATOM 1656 O O . ASP A 1 211 ? 16.474 -3.472 -1.792 1.00 56.72 211 ASP A O 1
ATOM 1660 N N . LEU A 1 212 ? 15.151 -5.252 -2.080 1.00 61.41 212 LEU A N 1
ATOM 1661 C CA . LEU A 1 212 ? 13.966 -4.547 -1.583 1.00 61.41 212 LEU A CA 1
ATOM 1662 C C . LEU A 1 212 ? 14.093 -4.219 -0.089 1.00 61.41 212 LEU A C 1
ATOM 1664 O O . LEU A 1 212 ? 13.706 -3.134 0.331 1.00 61.41 212 LEU A O 1
ATOM 1668 N N . LYS A 1 213 ? 14.680 -5.115 0.716 1.00 63.56 213 LYS A N 1
ATOM 1669 C CA . LYS A 1 213 ? 14.988 -4.825 2.127 1.00 63.56 213 LYS A CA 1
ATOM 1670 C C . LYS A 1 213 ? 16.004 -3.696 2.266 1.00 63.56 213 LYS A C 1
ATOM 1672 O O . LYS A 1 213 ? 15.864 -2.882 3.171 1.00 63.56 213 LYS A O 1
ATOM 1677 N N . TYR A 1 214 ? 17.003 -3.636 1.392 1.00 64.19 214 TYR A N 1
ATOM 1678 C CA . TYR A 1 214 ? 18.041 -2.612 1.383 1.00 64.19 214 TYR A CA 1
ATOM 1679 C C . TYR A 1 214 ? 17.485 -1.252 0.957 1.00 64.19 214 TYR A C 1
ATOM 1681 O O . TYR A 1 214 ? 17.782 -0.244 1.596 1.00 64.19 214 TYR A O 1
ATOM 1689 N N . GLU A 1 215 ? 16.615 -1.206 -0.052 1.00 65.94 215 GLU A N 1
ATOM 1690 C CA . GLU A 1 215 ? 15.933 0.030 -0.446 1.00 65.94 215 GLU A CA 1
ATOM 1691 C C . GLU A 1 215 ? 14.911 0.483 0.607 1.00 65.94 215 GLU A C 1
ATOM 1693 O O . GLU A 1 215 ? 14.870 1.664 0.951 1.00 65.94 215 GLU A O 1
ATOM 1698 N N . ILE A 1 216 ? 14.170 -0.439 1.231 1.00 66.38 216 ILE A N 1
ATOM 1699 C CA . ILE A 1 216 ? 13.323 -0.128 2.395 1.00 66.38 216 ILE A CA 1
ATOM 1700 C C . ILE A 1 216 ? 14.176 0.406 3.562 1.00 66.38 216 ILE A C 1
ATOM 1702 O O . ILE A 1 216 ? 13.820 1.402 4.194 1.00 66.38 216 ILE A O 1
ATOM 1706 N N . PHE A 1 217 ? 15.340 -0.191 3.825 1.00 64.50 217 PHE A N 1
ATOM 1707 C CA . PHE A 1 217 ? 16.284 0.271 4.846 1.00 64.50 217 PHE A CA 1
ATOM 1708 C C . PHE A 1 217 ? 16.866 1.663 4.533 1.00 64.50 217 PHE A C 1
ATOM 1710 O O . PHE A 1 217 ? 17.030 2.497 5.430 1.00 64.50 217 PHE A O 1
ATOM 1717 N N . LYS A 1 218 ? 17.139 1.970 3.261 1.00 66.62 218 LYS A N 1
ATOM 1718 C CA . LYS A 1 218 ? 17.536 3.321 2.834 1.00 66.62 218 LYS A CA 1
ATOM 1719 C C . LYS A 1 218 ? 16.425 4.333 3.074 1.00 66.62 218 LYS A C 1
ATOM 1721 O O . LYS A 1 218 ? 16.688 5.396 3.635 1.00 66.62 218 LYS A O 1
ATOM 1726 N N . VAL A 1 219 ? 15.190 3.997 2.701 1.00 62.34 219 VAL A N 1
ATOM 1727 C CA . VAL A 1 219 ? 14.021 4.849 2.952 1.00 62.34 219 VAL A CA 1
ATOM 1728 C C . VAL A 1 219 ? 13.844 5.105 4.449 1.00 62.34 219 VAL A C 1
ATOM 1730 O O . VAL A 1 219 ? 13.631 6.252 4.839 1.00 62.34 219 VAL A O 1
ATOM 1733 N N . LYS A 1 220 ? 14.001 4.080 5.296 1.00 63.19 220 LYS A N 1
ATOM 1734 C CA . LYS A 1 220 ? 13.980 4.219 6.760 1.00 63.19 220 LYS A CA 1
ATOM 1735 C C . LYS A 1 220 ? 14.954 5.297 7.241 1.00 63.19 220 LYS A C 1
ATOM 1737 O O . LYS A 1 220 ? 14.561 6.207 7.966 1.00 63.19 220 LYS A O 1
ATOM 1742 N N . THR A 1 221 ? 16.204 5.217 6.786 1.00 62.88 221 THR A N 1
ATOM 1743 C CA . THR A 1 221 ? 17.247 6.198 7.126 1.00 62.88 221 THR A CA 1
ATOM 1744 C C . THR A 1 221 ? 16.848 7.622 6.720 1.00 62.88 221 THR A C 1
ATOM 1746 O O . THR A 1 221 ? 17.145 8.575 7.432 1.00 62.88 221 THR A O 1
ATOM 1749 N N . PHE A 1 222 ? 16.145 7.776 5.595 1.00 57.31 222 PHE A N 1
ATOM 1750 C CA . PHE A 1 222 ? 15.733 9.078 5.068 1.00 57.31 222 PHE A CA 1
ATOM 1751 C C . PHE A 1 222 ? 14.509 9.673 5.784 1.00 57.31 222 PHE A C 1
ATOM 1753 O O . PHE A 1 222 ? 14.381 10.893 5.879 1.00 57.31 222 PHE A O 1
ATOM 1760 N N . LEU A 1 223 ? 13.608 8.827 6.289 1.00 56.34 223 LEU A N 1
ATOM 1761 C CA . LEU A 1 223 ? 12.379 9.248 6.968 1.00 56.34 223 LEU A CA 1
ATOM 1762 C C . LEU A 1 223 ? 12.546 9.471 8.483 1.00 56.34 223 LEU A C 1
ATOM 1764 O O . LEU A 1 223 ? 11.590 9.911 9.117 1.00 56.34 223 LEU A O 1
ATOM 1768 N N . ASN A 1 224 ? 13.734 9.231 9.058 1.00 55.31 224 ASN A N 1
ATOM 1769 C CA . ASN A 1 224 ? 13.985 9.278 10.510 1.00 55.31 224 ASN A CA 1
ATOM 1770 C C . ASN A 1 224 ? 12.989 8.421 11.324 1.00 55.31 224 ASN A C 1
ATOM 1772 O O . ASN A 1 224 ? 12.543 8.835 12.395 1.00 55.31 224 ASN A O 1
ATOM 1776 N N . LEU A 1 225 ? 12.624 7.250 10.788 1.00 50.84 225 LEU A N 1
ATOM 1777 C CA . LEU A 1 225 ? 11.758 6.250 11.429 1.00 50.84 225 LEU A CA 1
ATOM 1778 C C . LEU A 1 225 ? 12.573 5.137 12.104 1.00 50.84 225 LEU A C 1
ATOM 1780 O O . LEU A 1 225 ? 13.627 4.732 11.555 1.00 50.84 225 LEU A O 1
#

Organism: NCBI:txid347529

Foldseek 3Di:
DDDDDDPDPLVVLLVVLVVAAAPQQCLVVNVVSLCVSCVVVVLVVLQVDPQDAADDPPDDPVSNVVSVVSLVSQLVQLVSNLNSHDPVLCVVPLLPTNNVSVVVSCVRRVVVVVVVVVVVVVVVVVVVPPDPDDDDDDDDDDDDDDDDDDDDDDDDDDDDDDDDDDDDDDDPPPPAPAEPPPRHHDDHVVPDPCVCVVVVPDPDPPPVSVVSSVVSVVVCVVVVD

InterPro domains:
  IPR001878 Zinc finger, CCHC-type [PF00098] (178-194)
  IPR001878 Zinc finger, CCHC-type [PS50158] (178-194)
  IPR001878 Zinc finger, CCHC-type [SM00343] (178-194)
  IPR036875 Zinc finger, CCHC-type superfamily [SSF57756] (160-200)

Sequence (225 aa):
MASTVTSTNNLSLRSILEKDKLTGSNFLDWERNLMIVLRHERKWYVLEEPLGEAPPANAPTAARNAHKKHLDDLLDVACLMLATMSPDLQTGLINTNAYDMIRQLRDMFQTQARTERYDATKAFNECKMVKDGGVKKKNGHASTSKGKGPVQAIQSAPKKGKGKGKKVKPNKARTENRCFICNEIGHWRQNCPKRHEAVRNEVKCPEVAEDLKYEIFKVKTFLNL

Secondary structure (DSSP, 8-state):
-------SHHHHHHHHHHHS-B-STTHHHHHHHHHHHHHHTT-GGGGTSPPPPPPPTTS-HHHHHHHHHHHHHHHHHHHHHHHTB-HHHHHHHTTS-HHHHHHHHHHHHHHHHHHHHHHHHHHHHHHTTS-------------------PPPPP-------------PPP-------B-TTT--BSS-GGG-GGGGGGGTS-----SHHHHHHHHHHHHHHHHT-

pLDDT: mean 70.73, std 23.23, range [28.02, 96.19]

Radius of gyration: 29.18 Å; chains: 1; bounding box: 84×58×57 Å